Protein AF-A0A1I7U4F6-F1 (afdb_monomer_lite)

Radius of gyration: 18.86 Å; chains: 1; bounding box: 54×35×48 Å

Structure (mmCIF, N/CA/C/O backbone):
data_AF-A0A1I7U4F6-F1
#
_entry.id   AF-A0A1I7U4F6-F1
#
loop_
_atom_site.group_PDB
_atom_site.id
_atom_site.type_symbol
_atom_site.label_atom_id
_atom_site.label_alt_id
_atom_site.label_comp_id
_atom_site.label_asym_id
_atom_site.label_entity_id
_atom_site.label_seq_id
_atom_site.pdbx_PDB_ins_code
_atom_site.Cartn_x
_atom_site.Cartn_y
_atom_site.Cartn_z
_atom_site.occupancy
_atom_site.B_iso_or_equiv
_atom_site.auth_seq_id
_atom_site.auth_comp_id
_atom_site.auth_asym_id
_atom_site.auth_atom_id
_atom_site.pdbx_PDB_model_num
ATOM 1 N N . MET A 1 1 ? -26.311 6.980 14.089 1.00 24.03 1 MET A N 1
ATOM 2 C CA . MET A 1 1 ? -25.829 7.986 13.118 1.00 24.03 1 MET A CA 1
ATOM 3 C C . MET A 1 1 ? -24.550 7.386 12.605 1.00 24.03 1 MET A C 1
ATOM 5 O O . MET A 1 1 ? -23.534 7.563 13.244 1.00 24.03 1 MET A O 1
ATOM 9 N N . ASN A 1 2 ? -24.634 6.536 11.591 1.00 23.03 2 ASN A N 1
ATOM 10 C CA . ASN A 1 2 ? -23.544 5.634 11.239 1.00 23.03 2 ASN A CA 1
ATOM 11 C C . ASN A 1 2 ? -23.100 6.082 9.855 1.00 23.03 2 ASN A C 1
ATOM 13 O O . ASN A 1 2 ? -23.901 6.110 8.933 1.00 23.03 2 ASN A O 1
ATOM 17 N N . ILE A 1 3 ? -21.886 6.611 9.768 1.00 30.59 3 ILE A N 1
ATOM 18 C CA . ILE A 1 3 ? -21.400 7.314 8.587 1.00 30.59 3 ILE A CA 1
ATOM 19 C C . ILE A 1 3 ? -20.364 6.417 7.924 1.00 30.59 3 ILE A C 1
ATOM 21 O O . ILE A 1 3 ? -19.195 6.469 8.276 1.00 30.59 3 ILE A O 1
ATOM 25 N N . PHE A 1 4 ? -20.802 5.600 6.971 1.00 29.66 4 PHE A N 1
ATOM 26 C CA . PHE A 1 4 ? -19.906 5.020 5.962 1.00 29.66 4 PHE A CA 1
ATOM 27 C C . PHE A 1 4 ? -20.110 5.713 4.611 1.00 29.66 4 PHE A C 1
ATOM 29 O O . PHE A 1 4 ? -19.158 5.965 3.888 1.00 29.66 4 PHE A O 1
ATOM 36 N N . ALA A 1 5 ? -21.344 6.139 4.311 1.00 26.56 5 ALA A N 1
ATOM 37 C CA . ALA A 1 5 ? -21.677 6.780 3.037 1.00 26.56 5 ALA A CA 1
ATOM 38 C C . ALA A 1 5 ? -21.445 8.297 2.980 1.00 26.56 5 ALA A C 1
ATOM 40 O O . ALA A 1 5 ? -21.413 8.873 1.894 1.00 26.56 5 ALA A O 1
ATOM 41 N N . ARG A 1 6 ? -21.307 8.971 4.132 1.00 26.62 6 ARG A N 1
ATOM 42 C CA . ARG A 1 6 ? -21.134 10.437 4.185 1.00 26.62 6 ARG A CA 1
ATOM 43 C C . ARG A 1 6 ? -19.680 10.889 4.323 1.00 26.62 6 ARG A C 1
ATOM 45 O O . ARG A 1 6 ? -19.412 12.065 4.079 1.00 26.62 6 ARG A O 1
ATOM 52 N N . HIS A 1 7 ? -18.756 10.005 4.705 1.00 33.81 7 HIS A N 1
ATOM 53 C CA . HIS A 1 7 ? -17.350 10.367 4.878 1.00 33.81 7 HIS A CA 1
ATOM 54 C C . HIS A 1 7 ? -16.544 10.015 3.627 1.00 33.81 7 HIS A C 1
ATOM 56 O O . HIS A 1 7 ? -16.187 8.875 3.373 1.00 33.81 7 HIS A O 1
ATOM 62 N N . ARG A 1 8 ? -16.404 11.071 2.820 1.00 36.59 8 ARG A N 1
ATOM 63 C CA . ARG A 1 8 ? -15.590 11.278 1.620 1.00 36.59 8 ARG A CA 1
ATOM 64 C C . ARG A 1 8 ? -14.414 10.318 1.432 1.00 36.59 8 ARG A C 1
ATOM 66 O O . ARG A 1 8 ? -13.375 10.483 2.042 1.00 36.59 8 ARG A O 1
ATOM 73 N N . PHE A 1 9 ? -14.521 9.523 0.382 1.00 34.03 9 PHE A N 1
ATOM 74 C CA . PHE A 1 9 ? -13.379 9.160 -0.441 1.00 34.03 9 PHE A CA 1
ATOM 75 C C . PHE A 1 9 ? -13.044 10.373 -1.322 1.00 34.03 9 PHE A C 1
ATOM 77 O O . PHE A 1 9 ? -13.759 10.628 -2.289 1.00 34.03 9 PHE A O 1
ATOM 84 N N . ASP A 1 10 ? -12.028 11.168 -0.979 1.00 36.47 10 ASP A N 1
ATOM 85 C CA . ASP A 1 10 ? -11.587 12.255 -1.864 1.00 36.47 10 ASP A CA 1
ATOM 86 C C . ASP A 1 10 ? -10.975 11.668 -3.144 1.00 36.47 10 ASP A C 1
ATOM 88 O O . ASP A 1 10 ? -10.221 10.690 -3.105 1.00 36.47 10 ASP A O 1
ATOM 92 N N . ALA A 1 11 ? -11.377 12.223 -4.280 1.00 36.28 11 ALA A N 1
ATOM 93 C CA . ALA A 1 11 ? -11.079 11.741 -5.621 1.00 36.28 11 ALA A CA 1
ATOM 94 C C . ALA A 1 11 ? -9.823 12.369 -6.224 1.00 36.28 11 ALA A C 1
ATOM 96 O O . ALA A 1 11 ? -9.394 11.946 -7.291 1.00 36.28 11 ALA A O 1
ATOM 97 N N . SER A 1 12 ? -9.243 13.370 -5.559 1.00 32.50 12 SER A N 1
ATOM 98 C CA . SER A 1 12 ? -8.039 14.059 -6.027 1.00 32.50 12 SER A CA 1
ATOM 99 C C . SER A 1 12 ? -6.741 13.569 -5.383 1.00 32.50 12 SER A C 1
ATOM 101 O O . SER A 1 12 ? -5.713 14.203 -5.586 1.00 32.50 12 SER A O 1
ATOM 103 N N . ASP A 1 13 ? -6.773 12.502 -4.577 1.00 35.62 13 ASP A N 1
ATOM 104 C CA . ASP A 1 13 ? -5.593 12.016 -3.853 1.00 35.62 13 ASP A CA 1
ATOM 105 C C . ASP A 1 13 ? -4.970 10.789 -4.534 1.00 35.62 13 ASP A C 1
ATOM 107 O O . ASP A 1 13 ? -5.618 9.756 -4.743 1.00 35.62 13 ASP A O 1
ATOM 111 N N . VAL A 1 14 ? -3.706 10.934 -4.915 1.00 35.09 14 VAL A N 1
ATOM 112 C CA . VAL A 1 14 ? -3.013 10.109 -5.913 1.00 35.09 14 VAL A CA 1
ATOM 113 C C . VAL A 1 14 ? -2.132 9.027 -5.262 1.00 35.09 14 VAL A C 1
ATOM 115 O O . VAL A 1 14 ? -1.572 8.164 -5.932 1.00 35.09 14 VAL A O 1
ATOM 118 N N . THR A 1 15 ? -2.119 8.960 -3.927 1.00 35.09 15 THR A N 1
ATOM 119 C CA . THR A 1 15 ? -1.380 7.980 -3.103 1.00 35.09 15 THR A CA 1
ATOM 120 C C . THR A 1 15 ? -2.102 6.630 -2.890 1.00 35.09 15 THR A C 1
ATOM 122 O O . THR A 1 15 ? -1.695 5.804 -2.070 1.00 35.09 15 THR A O 1
ATOM 125 N N . ARG A 1 16 ? -3.182 6.342 -3.634 1.00 42.03 16 ARG A N 1
ATOM 126 C CA . ARG A 1 16 ? -4.079 5.177 -3.434 1.00 42.03 16 ARG A CA 1
ATOM 127 C C . ARG A 1 16 ? -3.556 3.820 -3.945 1.00 42.03 16 ARG A C 1
ATOM 129 O O . ARG A 1 16 ? -4.206 3.206 -4.790 1.00 42.03 16 ARG A O 1
ATOM 136 N N . GLU A 1 17 ? -2.466 3.283 -3.402 1.00 38.00 17 GLU A N 1
ATOM 137 C CA . GLU A 1 17 ? -1.911 2.023 -3.952 1.00 38.00 17 GLU A CA 1
ATOM 138 C C . GLU A 1 17 ? -1.966 0.773 -3.063 1.00 38.00 17 GLU A C 1
ATOM 140 O O . GLU A 1 17 ? -1.623 -0.314 -3.521 1.00 38.00 17 GLU A O 1
ATOM 145 N N . SER A 1 18 ? -2.462 0.865 -1.827 1.00 30.80 18 SER A N 1
ATOM 146 C CA . SER A 1 18 ? -2.896 -0.303 -1.042 1.00 30.80 18 SER A CA 1
ATOM 147 C C . SER A 1 18 ? -3.624 0.165 0.211 1.00 30.80 18 SER A C 1
ATOM 149 O O . SER A 1 18 ? -3.115 1.033 0.921 1.00 30.80 18 SER A O 1
ATOM 151 N N . ASP A 1 19 ? -4.782 -0.410 0.521 1.00 36.84 19 ASP A N 1
ATOM 152 C CA . ASP A 1 19 ? -5.490 -0.056 1.749 1.00 36.84 19 ASP A CA 1
ATOM 153 C C . ASP A 1 19 ? -4.877 -0.812 2.932 1.00 36.84 19 ASP A C 1
ATOM 155 O O . ASP A 1 19 ? -5.085 -2.016 3.104 1.00 36.84 19 ASP A O 1
ATOM 159 N N . PHE A 1 20 ? -4.111 -0.087 3.748 1.00 31.41 20 PHE A N 1
ATOM 160 C CA . PHE A 1 20 ? -3.891 -0.447 5.141 1.00 31.41 20 PHE A CA 1
ATOM 161 C C . PHE A 1 20 ? -5.085 0.057 5.942 1.00 31.41 20 PHE A C 1
ATOM 163 O O . PHE A 1 20 ? -5.361 1.249 5.932 1.00 31.41 20 PHE A O 1
ATOM 170 N N . LEU A 1 21 ? -5.811 -0.831 6.611 1.00 38.34 21 LEU A N 1
ATOM 171 C CA . LEU A 1 21 ? -6.832 -0.442 7.582 1.00 38.34 21 LEU A CA 1
ATOM 172 C C . LEU A 1 21 ? -6.331 -0.897 8.949 1.00 38.34 21 LEU A C 1
ATOM 174 O O . LEU A 1 21 ? -5.797 -1.997 9.077 1.00 38.34 21 LEU A O 1
ATOM 178 N N . SER A 1 22 ? -6.439 -0.024 9.943 1.00 28.58 22 SER A N 1
ATOM 179 C CA . SER A 1 22 ? -6.077 -0.299 11.332 1.00 28.58 22 SER A CA 1
ATOM 180 C C . SER A 1 22 ? -7.294 -0.081 12.199 1.00 28.58 22 SER A C 1
ATOM 182 O O . SER A 1 22 ? -7.715 1.061 12.303 1.00 28.58 22 SER A O 1
ATOM 184 N N . PHE A 1 23 ? -7.857 -1.138 12.784 1.00 38.97 23 PHE A N 1
ATOM 185 C CA . PHE A 1 23 ? -9.088 -1.047 13.577 1.00 38.97 23 PHE A CA 1
ATOM 186 C C . PHE A 1 23 ? -8.790 -1.080 15.072 1.00 38.97 23 PHE A C 1
ATOM 188 O O . PHE A 1 23 ? -7.949 -1.854 15.526 1.00 38.97 23 PHE A O 1
ATOM 195 N N . HIS A 1 24 ? -9.503 -0.248 15.830 1.00 32.28 24 HIS A N 1
ATOM 196 C CA . HIS A 1 24 ? -9.531 -0.272 17.290 1.00 32.28 24 HIS A CA 1
ATOM 197 C C . HIS A 1 24 ? -10.990 -0.401 17.761 1.00 32.28 24 HIS A C 1
ATOM 199 O O . HIS A 1 24 ? -11.850 0.375 17.340 1.00 32.28 24 HIS A O 1
ATOM 205 N N . GLU A 1 25 ? -11.244 -1.407 18.600 1.00 31.42 25 GLU A N 1
ATOM 206 C CA . GLU A 1 25 ? -12.561 -1.917 19.019 1.00 31.42 25 GLU A CA 1
ATOM 207 C C . GLU A 1 25 ? -13.548 -0.890 19.614 1.00 31.42 25 GLU A C 1
ATOM 209 O O . GLU A 1 25 ? -13.151 0.062 20.292 1.00 31.42 25 GLU A O 1
ATOM 214 N N . LYS A 1 26 ? -14.840 -1.248 19.439 1.00 32.91 26 LYS A N 1
ATOM 215 C CA . LYS A 1 26 ? -16.116 -0.706 19.963 1.00 32.91 26 LYS A CA 1
ATOM 216 C C . LYS A 1 26 ? -16.452 0.728 19.521 1.00 32.91 26 LYS A C 1
ATOM 218 O O . LYS A 1 26 ? -15.811 1.669 19.965 1.00 32.91 26 LYS A O 1
ATOM 223 N N . THR A 1 27 ? -17.494 1.082 18.759 1.00 33.75 27 THR A N 1
ATOM 224 C CA . THR A 1 27 ? -18.672 0.453 18.117 1.00 33.75 27 THR A CA 1
ATOM 225 C C . THR A 1 27 ? -19.520 1.645 17.570 1.00 33.75 27 THR A C 1
ATOM 227 O O . THR A 1 27 ? -19.499 2.701 18.173 1.00 33.75 27 THR A O 1
ATOM 230 N N . THR A 1 28 ? -20.271 1.552 16.460 1.00 36.69 28 THR A N 1
ATOM 231 C CA . THR A 1 28 ? -21.243 2.537 15.857 1.00 36.69 28 THR A CA 1
ATOM 232 C C . THR A 1 28 ? -20.809 3.798 15.070 1.00 36.69 28 THR A C 1
ATOM 234 O O . THR A 1 28 ? -21.589 4.212 14.210 1.00 36.69 28 THR A O 1
ATOM 237 N N . LEU A 1 29 ? -19.640 4.422 15.270 1.00 38.03 29 LEU A N 1
ATOM 238 C CA . LEU A 1 29 ? -19.279 5.681 14.572 1.00 38.03 29 LEU A CA 1
ATOM 239 C C . LEU A 1 29 ? -17.848 5.676 13.999 1.00 38.03 29 LEU A C 1
ATOM 241 O O . LEU A 1 29 ? -16.910 5.244 14.667 1.00 38.03 29 LEU A O 1
ATOM 245 N N . PHE A 1 30 ? -17.704 6.183 12.769 1.00 40.84 30 PHE A N 1
ATOM 246 C CA . PHE A 1 30 ? -16.482 6.177 11.951 1.00 40.84 30 PHE A CA 1
ATOM 247 C C . PHE A 1 30 ? -15.994 7.610 11.693 1.00 40.84 30 PHE A C 1
ATOM 249 O O . PHE A 1 30 ? -16.799 8.482 11.364 1.00 40.84 30 PHE A O 1
ATOM 256 N N . GLU A 1 31 ? -14.690 7.846 11.827 1.00 39.25 31 GLU A N 1
ATOM 257 C CA . GLU A 1 31 ? -14.028 9.102 11.450 1.00 39.25 31 GLU A CA 1
ATOM 258 C C . GLU A 1 31 ? -12.710 8.739 10.751 1.00 39.25 31 GLU A C 1
ATOM 260 O O . GLU A 1 31 ? -11.835 8.114 11.355 1.00 39.25 31 GLU A O 1
ATOM 265 N N . GLU A 1 32 ? -12.611 9.048 9.455 1.00 41.19 32 GLU A N 1
ATOM 266 C CA . GLU A 1 32 ? -11.394 8.835 8.671 1.00 41.19 32 GLU A CA 1
ATOM 267 C C . GLU A 1 32 ? -10.341 9.858 9.079 1.00 41.19 32 GLU A C 1
ATOM 269 O O . GLU A 1 32 ? -10.600 11.064 9.125 1.00 41.19 32 GLU A O 1
ATOM 274 N N . ILE A 1 33 ? -9.130 9.371 9.320 1.00 46.28 33 ILE A N 1
ATOM 275 C CA . ILE A 1 33 ? -7.953 10.220 9.378 1.00 46.28 33 ILE A CA 1
ATOM 276 C C . ILE A 1 33 ? -7.182 9.914 8.104 1.00 46.28 33 ILE A C 1
ATOM 278 O O . ILE A 1 33 ? -6.681 8.798 7.948 1.00 46.28 33 ILE A O 1
ATOM 282 N N . TRP A 1 34 ? -7.149 10.910 7.208 1.00 53.81 34 TRP A N 1
ATOM 283 C CA . TRP A 1 34 ? -6.251 11.031 6.050 1.00 53.81 34 TRP A CA 1
ATOM 284 C C . TRP A 1 34 ? -4.897 10.395 6.307 1.00 53.81 34 TRP A C 1
ATOM 286 O O . TRP A 1 34 ? -4.492 10.419 7.466 1.00 53.81 34 TRP A O 1
ATOM 296 N N . GLU A 1 35 ? -4.189 9.944 5.256 1.00 59.44 35 GLU A N 1
ATOM 297 C CA . GLU A 1 35 ? -2.837 9.367 5.347 1.00 59.44 35 GLU A CA 1
ATOM 298 C C . GLU A 1 35 ? -2.018 10.071 6.421 1.00 59.44 35 GLU A C 1
ATOM 300 O O . GLU A 1 35 ? -1.479 11.162 6.192 1.00 59.44 35 GLU A O 1
ATOM 305 N N . PRO A 1 36 ? -1.990 9.525 7.646 1.00 69.88 36 PRO A N 1
ATOM 306 C CA . PRO A 1 36 ? -1.596 10.356 8.742 1.00 69.88 36 PRO A CA 1
ATOM 307 C C . PRO A 1 36 ? -0.089 10.456 8.585 1.00 69.88 36 PRO A C 1
ATOM 309 O O . PRO A 1 36 ? 0.572 9.411 8.522 1.00 69.88 36 PRO A O 1
ATOM 312 N N . PRO A 1 37 ? 0.482 11.673 8.496 1.00 75.25 37 PRO A N 1
ATOM 313 C CA . PRO A 1 37 ? 1.870 11.825 8.080 1.00 75.25 37 PRO A CA 1
ATOM 314 C C . PRO A 1 37 ? 2.813 10.948 8.902 1.00 75.25 37 PRO A C 1
ATOM 316 O O . PRO A 1 37 ? 3.823 10.472 8.392 1.00 75.25 37 PRO A O 1
ATOM 319 N N . PHE A 1 38 ? 2.457 10.656 10.156 1.00 81.62 38 PHE A N 1
ATOM 320 C CA . PHE A 1 38 ? 3.223 9.762 11.006 1.00 81.62 38 PHE A CA 1
ATOM 321 C C . PHE A 1 38 ? 3.464 8.358 10.440 1.00 81.62 38 PHE A C 1
ATOM 323 O O . PHE A 1 38 ? 4.546 7.838 10.687 1.00 81.62 38 PHE A O 1
ATOM 330 N N . LEU A 1 39 ? 2.533 7.731 9.710 1.00 82.31 39 LEU A N 1
ATOM 331 C CA . LEU A 1 39 ? 2.756 6.383 9.166 1.00 82.31 39 LEU A CA 1
ATOM 332 C C . LEU A 1 39 ? 3.884 6.410 8.135 1.00 82.31 39 LEU A C 1
ATOM 334 O O . LEU A 1 39 ? 4.835 5.637 8.240 1.00 82.31 39 LEU A O 1
ATOM 338 N N . THR A 1 40 ? 3.839 7.375 7.218 1.00 81.19 40 THR A N 1
ATOM 339 C CA . THR A 1 40 ? 4.898 7.595 6.229 1.00 81.19 40 THR A CA 1
ATOM 340 C C . THR A 1 40 ? 6.220 7.950 6.907 1.00 81.19 40 THR A C 1
ATOM 342 O O . THR A 1 40 ? 7.250 7.367 6.586 1.00 81.19 40 THR A O 1
ATOM 345 N N . HIS A 1 41 ? 6.221 8.834 7.910 1.00 84.44 41 HIS A N 1
ATOM 346 C CA . HIS A 1 41 ? 7.451 9.189 8.629 1.00 84.44 41 HIS A CA 1
ATOM 347 C C . HIS A 1 41 ? 8.045 7.999 9.400 1.00 84.44 41 HIS A C 1
ATOM 349 O O . HIS A 1 41 ? 9.256 7.795 9.360 1.00 84.44 41 HIS A O 1
ATOM 355 N N . LEU A 1 42 ? 7.221 7.178 10.057 1.00 86.19 42 LEU A N 1
ATOM 356 C CA . LEU A 1 42 ? 7.674 5.940 10.701 1.00 86.19 42 LEU A CA 1
ATOM 357 C C . LEU A 1 42 ? 8.265 4.969 9.673 1.00 86.19 42 LEU A C 1
ATOM 359 O O . LEU A 1 42 ? 9.300 4.356 9.926 1.00 86.19 42 LEU A O 1
ATOM 363 N N . ALA A 1 43 ? 7.645 4.858 8.498 1.00 86.25 43 ALA A N 1
ATOM 364 C CA . ALA A 1 43 ? 8.148 4.036 7.407 1.00 86.25 43 ALA A CA 1
ATOM 365 C C . ALA A 1 43 ? 9.486 4.556 6.850 1.00 86.25 43 ALA A C 1
ATOM 367 O O . ALA A 1 43 ? 10.365 3.756 6.534 1.00 86.25 43 ALA A O 1
ATOM 368 N N . LEU A 1 44 ? 9.708 5.867 6.793 1.00 84.06 44 LEU A N 1
ATOM 369 C CA . LEU A 1 44 ? 11.009 6.438 6.425 1.00 84.06 44 LEU A CA 1
ATOM 370 C C . LEU A 1 44 ? 12.081 6.179 7.497 1.00 84.06 44 LEU A C 1
ATOM 372 O O . LEU A 1 44 ? 13.228 5.863 7.176 1.00 84.06 44 LEU A O 1
ATOM 376 N N . LEU A 1 45 ? 11.702 6.238 8.776 1.00 86.38 45 LEU A N 1
ATOM 377 C CA . LEU A 1 45 ? 12.593 5.937 9.900 1.00 86.38 45 LEU A CA 1
ATOM 378 C C . LEU A 1 45 ? 12.949 4.451 10.020 1.00 86.38 45 LEU A C 1
ATOM 380 O O . LEU A 1 45 ? 13.948 4.131 10.660 1.00 86.38 45 LEU A O 1
ATOM 384 N N . TYR A 1 46 ? 12.199 3.550 9.378 1.00 86.69 46 TYR A N 1
ATOM 385 C CA . TYR A 1 46 ? 12.421 2.099 9.431 1.00 86.69 46 TYR A CA 1
ATOM 386 C C . TYR A 1 46 ? 13.886 1.701 9.184 1.00 86.69 46 TYR A C 1
ATOM 388 O O . TYR A 1 46 ? 14.433 0.872 9.903 1.00 86.69 46 TYR A O 1
ATOM 396 N N . ASN A 1 47 ? 14.548 2.334 8.209 1.00 81.50 47 ASN A N 1
ATOM 397 C CA . ASN A 1 47 ? 15.938 2.027 7.851 1.00 81.50 47 ASN A CA 1
ATOM 398 C C . ASN A 1 47 ? 16.985 2.769 8.710 1.00 81.50 47 ASN A C 1
ATOM 400 O O . ASN A 1 47 ? 18.183 2.600 8.490 1.00 81.50 47 ASN A O 1
ATOM 404 N N . ARG A 1 48 ? 16.560 3.642 9.633 1.00 84.56 48 ARG A N 1
ATOM 405 C CA . ARG A 1 48 ? 17.428 4.583 10.368 1.00 84.56 48 ARG A CA 1
ATOM 406 C C . ARG A 1 48 ? 17.309 4.482 11.892 1.00 84.56 48 ARG A C 1
ATOM 408 O O . ARG A 1 48 ? 18.109 5.093 12.596 1.00 84.56 48 ARG A O 1
ATOM 415 N N . SER A 1 49 ? 16.326 3.747 12.403 1.00 87.31 49 SER A N 1
ATOM 416 C CA . SER A 1 49 ? 16.018 3.655 13.832 1.00 87.31 49 SER A CA 1
ATOM 417 C C . SER A 1 49 ? 16.144 2.224 14.350 1.00 87.31 49 SER A C 1
ATOM 419 O O . SER A 1 49 ? 16.008 1.263 13.595 1.00 87.31 49 SER A O 1
ATOM 421 N N . SER A 1 50 ? 16.401 2.080 15.653 1.00 92.19 50 SER A N 1
ATOM 422 C CA . SER A 1 50 ? 16.387 0.767 16.301 1.00 92.19 50 SER A CA 1
ATOM 423 C C . SER A 1 50 ? 14.964 0.201 16.381 1.00 92.19 50 SER A C 1
ATOM 425 O O . SER A 1 50 ? 13.973 0.932 16.293 1.00 92.19 50 SER A O 1
ATOM 427 N N . ILE A 1 51 ? 14.850 -1.113 16.584 1.00 90.88 51 ILE A N 1
ATOM 428 C CA . ILE A 1 51 ? 13.558 -1.794 16.748 1.00 90.88 51 ILE A CA 1
ATOM 429 C C . ILE A 1 51 ? 12.796 -1.219 17.952 1.00 90.88 51 ILE A C 1
ATOM 431 O O . ILE A 1 51 ? 11.585 -0.997 17.885 1.00 90.88 51 ILE A O 1
ATOM 435 N N . GLU A 1 52 ? 13.500 -0.974 19.056 1.00 92.75 52 GLU A N 1
ATOM 436 C CA . GLU A 1 52 ? 12.956 -0.406 20.288 1.00 92.75 52 GLU A CA 1
ATOM 437 C C . GLU A 1 52 ? 12.424 1.013 20.062 1.00 92.75 52 GLU A C 1
ATOM 439 O O . GLU A 1 52 ? 11.308 1.320 20.496 1.00 92.75 52 GLU A O 1
ATOM 444 N N . ASP A 1 53 ? 13.169 1.845 19.329 1.00 93.38 53 ASP A N 1
ATOM 445 C CA . ASP A 1 53 ? 12.741 3.203 18.986 1.00 93.38 53 ASP A CA 1
ATOM 446 C C . ASP A 1 53 ? 11.495 3.178 18.101 1.00 93.38 53 ASP A C 1
ATOM 448 O O . ASP A 1 53 ? 10.523 3.871 18.399 1.00 93.38 53 ASP A O 1
ATOM 452 N N . LEU A 1 54 ? 11.469 2.335 17.061 1.00 91.50 54 LEU A N 1
ATOM 453 C CA . LEU A 1 54 ? 10.317 2.211 16.162 1.00 91.50 54 LEU A CA 1
ATOM 454 C C . LEU A 1 54 ? 9.054 1.770 16.909 1.00 91.50 54 LEU A C 1
ATOM 456 O O . LEU A 1 54 ? 7.987 2.347 16.701 1.00 91.50 54 LEU A O 1
ATOM 460 N N . ARG A 1 55 ? 9.162 0.799 17.825 1.00 91.44 55 ARG A N 1
ATOM 461 C CA . ARG A 1 55 ? 8.038 0.369 18.678 1.00 91.44 55 ARG A CA 1
ATOM 462 C C . ARG A 1 55 ? 7.561 1.489 19.598 1.00 91.44 55 ARG A C 1
ATOM 464 O O . ARG A 1 55 ? 6.355 1.701 19.741 1.00 91.44 55 ARG A O 1
ATOM 471 N N . SER A 1 56 ? 8.494 2.196 20.235 1.00 92.38 56 SER A N 1
ATOM 472 C CA . SER A 1 56 ? 8.189 3.295 21.155 1.00 92.38 56 SER A CA 1
ATOM 473 C C . SER A 1 56 ? 7.505 4.462 20.437 1.00 92.38 56 SER A C 1
ATOM 475 O O . SER A 1 56 ? 6.476 4.965 20.902 1.00 92.38 56 SER A O 1
ATOM 477 N N . LEU A 1 57 ? 8.030 4.844 19.269 1.00 91.94 57 LEU A N 1
ATOM 478 C CA . LEU A 1 57 ? 7.471 5.885 18.414 1.00 91.94 57 LEU A CA 1
ATOM 479 C C . LEU A 1 57 ? 6.090 5.481 17.896 1.00 91.94 57 LEU A C 1
ATOM 481 O O . LEU A 1 57 ? 5.138 6.216 18.132 1.00 91.94 57 LEU A O 1
ATOM 485 N N . ALA A 1 58 ? 5.940 4.292 17.303 1.00 87.88 58 ALA A N 1
ATOM 486 C CA . ALA A 1 58 ? 4.651 3.801 16.809 1.00 87.88 58 ALA A CA 1
ATOM 487 C C . ALA A 1 58 ? 3.568 3.840 17.897 1.00 87.88 58 ALA A C 1
ATOM 489 O O . ALA A 1 58 ? 2.484 4.387 17.689 1.00 87.88 58 ALA A O 1
ATOM 490 N N . LYS A 1 59 ? 3.886 3.340 19.098 1.00 85.81 59 LYS A N 1
ATOM 491 C CA . LYS A 1 59 ? 2.980 3.379 20.251 1.00 85.81 59 LYS A CA 1
ATOM 492 C C . LYS A 1 59 ? 2.583 4.797 20.633 1.00 85.81 59 LYS A C 1
ATOM 494 O O . LYS A 1 59 ? 1.408 5.061 20.876 1.00 85.81 59 LYS A O 1
ATOM 499 N N . SER A 1 60 ? 3.570 5.678 20.763 1.00 87.44 60 SER A N 1
ATOM 500 C CA . SER A 1 60 ? 3.364 7.044 21.242 1.00 87.44 60 SER A CA 1
ATOM 501 C C . SER A 1 60 ? 2.559 7.851 20.237 1.00 87.44 60 SER A C 1
ATOM 503 O O . SER A 1 60 ? 1.615 8.535 20.623 1.00 87.44 60 SER A O 1
ATOM 505 N N . THR A 1 61 ? 2.880 7.719 18.951 1.00 86.75 61 THR A N 1
ATOM 506 C CA . THR A 1 61 ? 2.197 8.460 17.902 1.00 86.75 61 THR A CA 1
ATOM 507 C C . THR A 1 61 ? 0.777 7.967 17.694 1.00 86.75 61 THR A C 1
ATOM 509 O O . THR A 1 61 ? -0.120 8.798 17.661 1.00 86.75 61 THR A O 1
ATOM 512 N N . ILE A 1 62 ? 0.533 6.652 17.670 1.00 81.25 62 ILE A N 1
ATOM 513 C CA . ILE A 1 62 ? -0.839 6.137 17.560 1.00 81.25 62 ILE A CA 1
ATOM 514 C C . ILE A 1 62 ? -1.666 6.556 18.779 1.00 81.25 62 ILE A C 1
ATOM 516 O O . ILE A 1 62 ? -2.763 7.065 18.600 1.00 81.25 62 ILE A O 1
ATOM 520 N N . ARG A 1 63 ? -1.132 6.447 20.006 1.00 81.56 63 ARG A N 1
ATOM 521 C CA . ARG A 1 63 ? -1.831 6.919 21.218 1.00 81.56 63 ARG A CA 1
ATOM 522 C C . ARG A 1 63 ? -2.151 8.407 21.183 1.00 81.56 63 ARG A C 1
ATOM 524 O O . ARG A 1 63 ? -3.201 8.811 21.670 1.00 81.56 63 ARG A O 1
ATOM 531 N N . PHE A 1 64 ? -1.224 9.217 20.678 1.00 84.12 64 PHE A N 1
ATOM 532 C CA . PHE A 1 64 ? -1.435 10.650 20.532 1.00 84.12 64 PHE A CA 1
ATOM 533 C C . PHE A 1 64 ? -2.503 10.938 19.479 1.00 84.12 64 PHE A C 1
ATOM 535 O O . PHE A 1 64 ? -3.408 11.725 19.738 1.00 84.12 64 PHE A O 1
ATOM 542 N N . SER A 1 65 ? -2.436 10.262 18.329 1.00 79.88 65 SER A N 1
ATOM 543 C CA . SER A 1 65 ? -3.451 10.362 17.289 1.00 79.88 65 SER A CA 1
ATOM 544 C C . SER A 1 65 ? -4.816 10.000 17.860 1.00 79.88 65 SER A C 1
ATOM 546 O O . SER A 1 65 ? -5.712 10.829 17.800 1.00 79.88 65 SER A O 1
ATOM 548 N N . THR A 1 66 ? -4.956 8.852 18.526 1.00 75.31 66 THR A N 1
ATOM 549 C CA . THR A 1 66 ? -6.222 8.361 19.095 1.00 75.31 66 THR A CA 1
ATOM 550 C C . THR A 1 66 ? -6.598 8.978 20.446 1.00 75.31 66 THR A C 1
ATOM 552 O O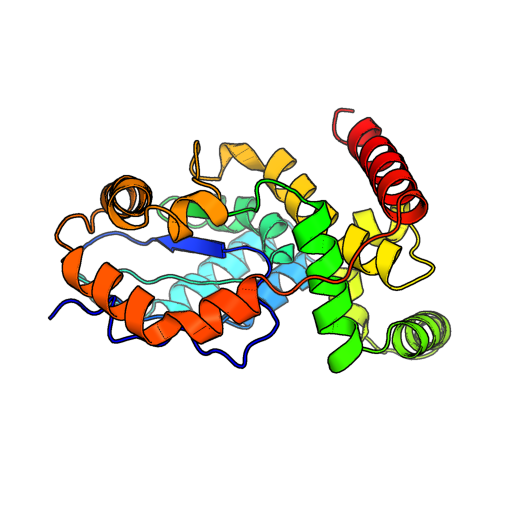 . THR A 1 66 ? -7.501 8.471 21.111 1.00 75.31 66 THR A O 1
ATOM 555 N N . LEU A 1 67 ? -5.945 10.058 20.898 1.00 79.12 67 LEU A N 1
ATOM 556 C CA . LEU A 1 67 ? -6.143 10.617 22.247 1.00 79.12 67 LEU A CA 1
ATOM 557 C C . LEU A 1 67 ? -7.602 11.012 22.528 1.00 79.12 67 LEU A C 1
ATOM 559 O O . LEU A 1 67 ? -8.059 10.961 23.670 1.00 79.12 67 LEU A O 1
ATOM 563 N N . HIS A 1 68 ? -8.331 11.410 21.486 1.00 78.88 68 HIS A N 1
ATOM 564 C CA . HIS A 1 68 ? -9.717 11.869 21.572 1.00 78.88 68 HIS A CA 1
ATOM 565 C C . HIS A 1 68 ? -10.737 10.836 21.076 1.00 78.88 68 HIS A C 1
ATOM 567 O O . HIS A 1 68 ? -11.914 11.167 20.926 1.00 78.88 68 HIS A O 1
ATOM 573 N N . GLN A 1 69 ? -10.305 9.592 20.844 1.00 71.62 69 GLN A N 1
ATOM 574 C CA . GLN A 1 69 ? -11.192 8.503 20.452 1.00 71.62 69 GLN A CA 1
ATOM 575 C C . GLN A 1 69 ? -12.241 8.256 21.545 1.00 71.62 69 GLN A C 1
ATOM 577 O O . GLN A 1 69 ? -11.920 8.051 22.719 1.00 71.62 69 GLN A O 1
ATOM 582 N N . LYS A 1 70 ? -13.520 8.275 21.161 1.00 75.88 70 LYS A N 1
ATOM 583 C CA . LYS A 1 70 ? -14.631 7.951 22.066 1.00 75.88 70 LYS A CA 1
ATOM 584 C C . LYS A 1 70 ? -14.763 6.434 22.230 1.00 75.88 70 LYS A C 1
ATOM 586 O O . LYS A 1 70 ? -14.370 5.673 21.359 1.00 75.88 70 LYS A O 1
ATOM 591 N N . SER A 1 71 ? -15.403 5.990 23.314 1.00 64.50 71 SER A N 1
ATOM 592 C CA . SER A 1 71 ? -15.601 4.563 23.649 1.00 64.50 71 SER A CA 1
ATOM 593 C C . SER A 1 71 ? -16.474 3.762 22.671 1.00 64.50 71 SER A C 1
ATOM 595 O O . SER A 1 71 ? -16.679 2.568 22.873 1.00 64.50 71 SER A O 1
ATOM 597 N N . GLN A 1 72 ? -17.068 4.441 21.693 1.00 67.19 72 GLN A N 1
ATOM 598 C CA . GLN A 1 72 ? -17.968 3.920 20.668 1.00 67.19 72 GLN A CA 1
ATOM 599 C C . GLN A 1 72 ? -17.505 4.463 19.308 1.00 67.19 72 GLN A C 1
ATOM 601 O O . GLN A 1 72 ? -18.282 5.020 18.537 1.00 67.19 72 GLN A O 1
ATOM 606 N N . GLN A 1 73 ? -16.203 4.446 19.057 1.00 68.31 73 GLN A N 1
ATOM 607 C CA . GLN A 1 73 ? -15.654 4.997 17.833 1.00 68.31 73 GLN A CA 1
ATOM 608 C C . GLN A 1 73 ? -14.513 4.124 17.364 1.00 68.31 73 GLN A C 1
ATOM 610 O O . GLN A 1 73 ? -13.571 3.878 18.110 1.00 68.31 73 GLN A O 1
ATOM 615 N N . THR A 1 74 ? -14.590 3.708 16.110 1.00 69.75 74 THR A N 1
ATOM 616 C CA . THR A 1 74 ? -13.518 2.967 15.461 1.00 69.75 74 THR A CA 1
ATOM 617 C C . THR A 1 74 ? -12.796 3.913 14.528 1.00 69.75 74 THR A C 1
ATOM 619 O O . THR A 1 74 ? -13.407 4.580 13.692 1.00 69.75 74 THR A O 1
ATOM 622 N N . TRP A 1 75 ? -11.492 4.023 14.732 1.00 73.38 75 TRP A N 1
ATOM 623 C CA . TRP A 1 75 ? -10.626 4.827 13.887 1.00 73.38 75 TRP A CA 1
ATOM 624 C C . TRP A 1 75 ? -10.005 3.925 12.847 1.00 73.38 75 TRP A C 1
ATOM 626 O O . TRP A 1 75 ? -9.678 2.783 13.157 1.00 73.38 75 TRP A O 1
ATOM 636 N N . VAL A 1 76 ? -9.854 4.452 11.640 1.00 74.19 76 VAL A N 1
ATOM 637 C CA . VAL A 1 76 ? -9.196 3.763 10.540 1.00 74.19 76 VAL A CA 1
ATOM 638 C C . VAL A 1 76 ? -8.122 4.683 9.995 1.00 74.19 76 VAL A C 1
ATOM 640 O O . VAL A 1 76 ? -8.400 5.801 9.564 1.00 74.19 76 VAL A O 1
ATOM 643 N N . PHE A 1 77 ? -6.886 4.198 10.045 1.00 77.94 77 PHE A N 1
ATOM 644 C CA . PHE A 1 77 ? -5.745 4.865 9.438 1.00 77.94 77 PHE A CA 1
ATOM 645 C C . PHE A 1 77 ? -5.444 4.205 8.105 1.00 77.94 77 PHE A C 1
ATOM 647 O O . PHE A 1 77 ? -4.990 3.061 8.090 1.00 77.94 77 PHE A O 1
ATOM 654 N N . LYS A 1 78 ? -5.667 4.941 7.018 1.00 77.81 78 LYS A N 1
ATOM 655 C CA . LYS A 1 78 ? -5.159 4.579 5.699 1.00 77.81 78 LYS A CA 1
ATOM 656 C C . LYS A 1 78 ? -3.708 5.026 5.582 1.00 77.81 78 LYS A C 1
ATOM 658 O O . LYS A 1 78 ? -3.365 6.099 6.061 1.00 77.81 78 LYS A O 1
ATOM 663 N N . GLY A 1 79 ? -2.846 4.220 4.977 1.00 74.25 79 GLY A N 1
ATOM 664 C CA . GLY A 1 79 ? -1.455 4.603 4.759 1.00 74.25 79 GLY A CA 1
ATOM 665 C C . GLY A 1 79 ? -0.902 4.055 3.457 1.00 74.25 79 GLY A C 1
ATOM 666 O O . GLY A 1 79 ? -1.372 3.033 2.960 1.00 74.25 79 GLY A O 1
ATOM 667 N N . HIS A 1 80 ? 0.132 4.727 2.961 1.00 76.06 80 HIS A N 1
ATOM 668 C CA . HIS A 1 80 ? 0.862 4.355 1.758 1.00 76.06 80 HIS A CA 1
ATOM 669 C C . HIS A 1 80 ? 1.346 2.888 1.807 1.00 76.06 80 HIS A C 1
ATOM 671 O O . HIS A 1 80 ? 1.787 2.445 2.874 1.00 76.06 80 HIS A O 1
ATOM 677 N N . PRO A 1 81 ? 1.382 2.145 0.681 1.00 75.00 81 PRO A N 1
ATOM 678 C CA . PRO A 1 81 ? 1.857 0.753 0.632 1.00 75.00 81 PRO A CA 1
ATOM 679 C C . PRO A 1 81 ? 3.205 0.484 1.286 1.00 75.00 81 PRO A C 1
ATOM 681 O O . PRO A 1 81 ? 3.399 -0.537 1.952 1.00 75.00 81 PRO A O 1
ATOM 684 N N . GLY A 1 82 ? 4.129 1.435 1.171 1.00 78.62 82 GLY A N 1
ATOM 685 C CA . GLY A 1 82 ? 5.428 1.353 1.840 1.00 78.62 82 GLY A CA 1
ATOM 686 C C . GLY A 1 82 ? 5.367 1.323 3.372 1.00 78.62 82 GLY A C 1
ATOM 687 O O . GLY A 1 82 ? 6.375 1.061 4.024 1.00 78.62 82 GLY A O 1
ATOM 688 N N . CYS A 1 83 ? 4.203 1.559 3.981 1.00 85.31 83 CYS A N 1
ATOM 689 C CA . CYS A 1 83 ? 3.983 1.411 5.418 1.00 85.31 83 CYS A CA 1
ATOM 690 C C . CYS A 1 83 ? 3.777 -0.054 5.842 1.00 85.31 83 CYS A C 1
ATOM 692 O O . CYS A 1 83 ? 3.820 -0.358 7.032 1.00 85.31 83 CYS A O 1
ATOM 694 N N . THR A 1 84 ? 3.618 -0.999 4.910 1.00 86.88 84 THR A N 1
ATOM 695 C CA . THR A 1 84 ? 3.501 -2.433 5.245 1.00 86.88 84 THR A CA 1
ATOM 696 C C . THR A 1 84 ? 4.683 -2.961 6.069 1.00 86.88 84 THR A C 1
ATOM 698 O O . THR A 1 84 ? 4.503 -3.828 6.924 1.00 86.88 84 THR A O 1
ATOM 701 N N . LYS A 1 85 ? 5.884 -2.396 5.897 1.00 88.44 85 LYS A N 1
ATOM 702 C CA . LYS A 1 85 ? 7.087 -2.769 6.663 1.00 88.44 85 LYS A CA 1
ATOM 703 C C . LYS A 1 85 ? 7.061 -2.365 8.140 1.00 88.44 85 LYS A C 1
ATOM 705 O O . LYS A 1 85 ? 7.773 -2.973 8.933 1.00 88.44 85 LYS A O 1
ATOM 710 N N . ILE A 1 86 ? 6.259 -1.367 8.534 1.00 90.94 86 ILE A N 1
ATOM 711 C CA . ILE A 1 86 ? 6.185 -0.924 9.941 1.00 90.94 86 ILE A CA 1
ATOM 712 C C . ILE A 1 86 ? 5.133 -1.677 10.767 1.00 90.94 86 ILE A C 1
ATOM 714 O O . ILE A 1 86 ? 5.087 -1.546 11.992 1.00 90.94 86 ILE A O 1
ATOM 718 N N . VAL A 1 87 ? 4.321 -2.510 10.116 1.00 91.31 87 VAL A N 1
ATOM 719 C CA . VAL A 1 87 ? 3.241 -3.283 10.743 1.00 91.31 87 VAL A CA 1
ATOM 720 C C . VAL A 1 87 ? 3.709 -4.157 11.911 1.00 91.31 87 VAL A C 1
ATOM 722 O O . VAL A 1 87 ? 3.079 -4.082 12.965 1.00 91.31 87 VAL A O 1
ATOM 725 N N . PRO A 1 88 ? 4.830 -4.902 11.832 1.00 92.12 88 PRO A N 1
ATOM 726 C CA . PRO A 1 88 ? 5.303 -5.703 12.964 1.00 92.12 88 PRO A CA 1
ATOM 727 C C . PRO A 1 88 ? 5.562 -4.883 14.235 1.00 92.12 88 PRO A C 1
ATOM 729 O O . PRO A 1 88 ? 5.329 -5.365 15.345 1.00 92.12 88 PRO A O 1
ATOM 732 N N . PHE A 1 89 ? 6.034 -3.638 14.101 1.00 91.88 89 PHE A N 1
ATOM 733 C CA . PHE A 1 89 ? 6.323 -2.772 15.251 1.00 91.88 89 PHE A CA 1
ATOM 734 C C . PHE A 1 89 ? 5.049 -2.176 15.835 1.00 91.88 89 PHE A C 1
ATOM 736 O O . PHE A 1 89 ? 4.929 -2.114 17.059 1.00 91.88 89 PHE A O 1
ATOM 743 N N . ILE A 1 90 ? 4.096 -1.788 14.979 1.00 88.94 90 ILE A N 1
ATOM 744 C CA . ILE A 1 90 ? 2.770 -1.344 15.419 1.00 88.94 90 ILE A CA 1
ATOM 745 C C . ILE A 1 90 ? 2.080 -2.485 16.164 1.00 88.94 90 ILE A C 1
ATOM 747 O O . ILE A 1 90 ? 1.716 -2.307 17.323 1.00 88.94 90 ILE A O 1
ATOM 751 N N . HIS A 1 91 ? 1.989 -3.667 15.551 1.00 87.38 91 HIS A N 1
ATOM 752 C CA . HIS A 1 91 ? 1.335 -4.833 16.137 1.00 87.38 91 HIS A CA 1
ATOM 753 C C . HIS A 1 91 ? 1.990 -5.253 17.458 1.00 87.38 91 HIS A C 1
ATOM 755 O O . HIS A 1 91 ? 1.315 -5.499 18.453 1.00 87.38 91 HIS A O 1
ATOM 761 N N . SER A 1 92 ? 3.325 -5.268 17.512 1.00 87.62 92 SER A N 1
ATOM 762 C CA . SER A 1 92 ? 4.061 -5.576 18.742 1.00 87.62 92 SER A CA 1
ATOM 763 C C . SER A 1 92 ? 3.791 -4.575 19.868 1.00 87.62 92 SER A C 1
ATOM 765 O O . SER A 1 92 ? 3.876 -4.950 21.037 1.00 87.62 92 SER A O 1
ATOM 767 N N . ALA A 1 93 ? 3.537 -3.307 19.547 1.00 83.12 93 ALA A N 1
ATOM 768 C CA . ALA A 1 93 ? 3.332 -2.262 20.541 1.00 83.12 93 ALA A CA 1
ATOM 769 C C . ALA A 1 93 ? 1.856 -2.072 20.928 1.00 83.12 93 ALA A C 1
ATOM 771 O O . ALA A 1 93 ? 1.566 -1.656 22.056 1.00 83.12 93 ALA A O 1
ATOM 772 N N . LEU A 1 94 ? 0.947 -2.366 19.998 1.00 81.50 94 LEU A N 1
ATOM 773 C CA . LEU A 1 94 ? -0.503 -2.235 20.101 1.00 81.50 94 LEU A CA 1
ATOM 774 C C . LEU A 1 94 ? -1.181 -3.448 19.421 1.00 81.50 94 LEU A C 1
ATOM 776 O O . LEU A 1 94 ? -1.693 -3.318 18.311 1.00 81.50 94 LEU A O 1
ATOM 780 N N . PRO A 1 95 ? -1.227 -4.623 20.082 1.00 79.88 95 PRO A N 1
ATOM 781 C CA . PRO A 1 95 ? -1.764 -5.853 19.483 1.00 79.88 95 PRO A CA 1
ATOM 782 C C . PRO A 1 95 ? -3.264 -5.811 19.173 1.00 79.88 95 PRO A C 1
ATOM 784 O O . PRO A 1 95 ? -3.760 -6.651 18.431 1.00 79.88 95 PRO A O 1
ATOM 787 N N . SER A 1 96 ? -3.992 -4.852 19.754 1.00 77.75 96 SER A N 1
ATOM 788 C CA . SER A 1 96 ? -5.410 -4.618 19.469 1.00 77.75 96 SER A CA 1
ATOM 789 C C . SER A 1 96 ? -5.652 -3.981 18.100 1.00 77.75 96 SER A C 1
ATOM 791 O O . SER A 1 96 ? -6.798 -3.914 17.670 1.00 77.75 96 SER A O 1
ATOM 793 N N . VAL A 1 97 ? -4.602 -3.503 17.425 1.00 82.44 97 VAL A N 1
ATOM 794 C CA . VAL A 1 97 ? -4.708 -2.964 16.072 1.00 82.44 97 VAL A CA 1
ATOM 795 C C . VAL A 1 97 ? -4.727 -4.117 15.076 1.00 82.44 97 VAL A C 1
ATOM 797 O O . VAL A 1 97 ? -3.761 -4.873 14.957 1.00 82.44 97 VAL A O 1
ATOM 800 N N . GLN A 1 98 ? -5.829 -4.242 14.347 1.00 83.12 98 GLN A N 1
ATOM 801 C CA . GLN A 1 98 ? -5.949 -5.206 13.254 1.00 83.12 98 GLN A CA 1
ATOM 802 C C . GLN A 1 98 ? -5.413 -4.610 11.957 1.00 83.12 98 GLN A C 1
ATOM 804 O O . GLN A 1 98 ? -5.734 -3.470 11.660 1.00 83.12 98 GLN A O 1
ATOM 809 N N . HIS A 1 99 ? -4.657 -5.365 11.163 1.00 87.31 99 HIS A N 1
ATOM 810 C CA . HIS A 1 99 ? -4.000 -4.851 9.961 1.00 87.31 99 HIS A CA 1
ATOM 811 C C . HIS A 1 99 ? -4.553 -5.494 8.697 1.00 87.31 99 HIS A C 1
ATOM 813 O O . HIS A 1 99 ? -4.503 -6.711 8.539 1.00 87.31 99 HIS A O 1
ATOM 819 N N . PHE A 1 100 ? -5.031 -4.679 7.769 1.00 86.75 100 PHE A N 1
ATOM 820 C CA . PHE A 1 100 ? -5.617 -5.144 6.515 1.00 86.75 100 PHE A CA 1
ATOM 821 C C . PHE A 1 100 ? -4.663 -4.811 5.371 1.00 86.75 100 PHE A C 1
ATOM 823 O O . PHE A 1 100 ? -3.977 -3.794 5.419 1.00 86.75 100 PHE A O 1
ATOM 830 N N . PHE A 1 101 ? -4.585 -5.681 4.368 1.00 86.81 101 PHE A N 1
ATOM 831 C CA . PHE A 1 101 ? -3.856 -5.414 3.131 1.00 86.81 101 PHE A CA 1
ATOM 832 C C . PHE A 1 101 ? -4.753 -5.803 1.963 1.00 86.81 101 PHE A C 1
ATOM 834 O O . PHE A 1 101 ? -4.954 -6.988 1.692 1.00 86.81 101 PHE A O 1
ATOM 841 N N . VAL A 1 102 ? -5.332 -4.797 1.313 1.00 83.94 102 VAL A N 1
ATOM 842 C CA . VAL A 1 102 ? -6.173 -4.982 0.127 1.00 83.94 102 VAL A CA 1
ATOM 843 C C . VAL A 1 102 ? -5.310 -4.755 -1.108 1.00 83.94 102 VAL A C 1
ATOM 845 O O . VAL A 1 102 ? -4.687 -3.705 -1.254 1.00 83.94 102 VAL A O 1
ATOM 848 N N . SER A 1 103 ? -5.269 -5.749 -1.993 1.00 83.94 103 SER A N 1
ATOM 849 C CA . SER A 1 103 ? -4.491 -5.709 -3.235 1.00 83.94 103 SER A CA 1
ATOM 850 C C . SER A 1 103 ? -5.382 -5.947 -4.452 1.00 83.94 103 SER A C 1
ATOM 852 O O . SER A 1 103 ? -6.570 -6.248 -4.315 1.00 83.94 103 SER A O 1
ATOM 854 N N . ARG A 1 104 ? -4.809 -5.808 -5.648 1.00 83.12 104 ARG A N 1
ATOM 855 C CA . ARG A 1 104 ? -5.451 -6.204 -6.904 1.00 83.12 104 ARG A CA 1
ATOM 856 C C . ARG A 1 104 ? -5.116 -7.637 -7.279 1.00 83.12 104 ARG A C 1
ATOM 858 O O . ARG A 1 104 ? -4.048 -8.137 -6.929 1.00 83.12 104 ARG A O 1
ATOM 865 N N . LYS A 1 105 ? -6.004 -8.270 -8.047 1.00 85.69 105 LYS A N 1
ATOM 866 C CA . LYS A 1 105 ? -5.772 -9.613 -8.610 1.00 85.69 105 LYS A CA 1
ATOM 867 C C . LYS A 1 105 ? -4.530 -9.668 -9.498 1.00 85.69 105 LYS A C 1
ATOM 869 O O . LYS A 1 105 ? -3.811 -10.663 -9.475 1.00 85.69 105 LYS A O 1
ATOM 874 N N . ASN A 1 106 ? -4.286 -8.607 -10.266 1.00 86.88 106 ASN A N 1
ATOM 875 C CA . ASN A 1 106 ? -3.145 -8.490 -11.163 1.00 86.88 106 ASN A CA 1
ATOM 876 C C . ASN A 1 106 ? -2.227 -7.343 -10.716 1.00 86.88 106 ASN A C 1
ATOM 878 O O . ASN A 1 106 ? -2.626 -6.179 -10.703 1.00 86.88 106 ASN A O 1
ATOM 882 N N . SER A 1 107 ? -0.977 -7.659 -10.369 1.00 86.06 107 SER A N 1
ATOM 883 C CA . SER A 1 107 ? 0.023 -6.656 -9.980 1.00 86.06 107 SER A CA 1
ATOM 884 C C . SER A 1 107 ? 0.446 -5.756 -11.140 1.00 86.06 107 SER A C 1
ATOM 886 O O . SER A 1 107 ? 0.861 -4.624 -10.900 1.00 86.06 107 SER A O 1
ATOM 888 N N . ASN A 1 108 ? 0.302 -6.214 -12.385 1.00 88.69 108 ASN A N 1
ATOM 889 C CA . ASN A 1 108 ? 0.603 -5.398 -13.560 1.00 88.69 108 ASN A CA 1
ATOM 890 C C . ASN A 1 108 ? -0.363 -4.215 -13.684 1.00 88.69 108 ASN A C 1
ATOM 892 O O . ASN A 1 108 ? 0.058 -3.138 -14.095 1.00 88.69 108 ASN A O 1
ATOM 896 N N . ASP A 1 109 ? -1.610 -4.370 -13.234 1.00 84.94 109 ASP A N 1
ATOM 897 C CA . ASP A 1 109 ? -2.590 -3.280 -13.223 1.00 84.94 109 ASP A CA 1
ATOM 898 C C . ASP A 1 109 ? -2.190 -2.193 -12.212 1.00 84.94 109 ASP A C 1
ATOM 900 O O . ASP A 1 109 ? -2.378 -1.007 -12.473 1.00 84.94 109 ASP A O 1
ATOM 904 N N . LEU A 1 110 ? -1.603 -2.581 -11.070 1.00 83.19 110 LEU A N 1
ATOM 905 C CA . LEU A 1 110 ? -1.059 -1.632 -10.088 1.00 83.19 110 LEU A CA 1
ATOM 906 C C . LEU A 1 110 ? 0.144 -0.878 -10.659 1.00 83.19 110 LEU A C 1
ATOM 908 O O . LEU A 1 110 ? 0.197 0.342 -10.575 1.00 83.19 110 LEU A O 1
ATOM 912 N N . ILE A 1 111 ? 1.079 -1.590 -11.290 1.00 87.19 111 ILE A N 1
ATOM 913 C CA . ILE A 1 111 ? 2.270 -0.983 -11.905 1.00 87.19 111 ILE A CA 1
ATOM 914 C C . ILE A 1 111 ? 1.868 -0.012 -13.011 1.00 87.19 111 ILE A C 1
ATOM 916 O O . ILE A 1 111 ? 2.341 1.119 -13.054 1.00 87.19 111 ILE A O 1
ATOM 920 N N . SER A 1 112 ? 0.981 -0.456 -13.894 1.00 85.69 112 SER A N 1
ATOM 921 C CA . SER A 1 112 ? 0.446 0.340 -14.989 1.00 85.69 112 SER A CA 1
ATOM 922 C C . SER A 1 112 ? -0.211 1.631 -14.495 1.00 85.69 112 SER A C 1
ATOM 924 O O . SER A 1 112 ? 0.018 2.713 -15.043 1.00 85.69 112 SER A O 1
ATOM 926 N N . ARG A 1 113 ? -0.996 1.536 -13.423 1.00 81.12 113 ARG A N 1
ATOM 927 C CA . ARG A 1 113 ? -1.631 2.699 -12.822 1.00 81.12 113 ARG A CA 1
ATOM 928 C C . ARG A 1 113 ? -0.625 3.644 -12.173 1.00 81.12 113 ARG A C 1
ATOM 930 O O . ARG A 1 113 ? -0.752 4.854 -12.349 1.00 81.12 113 ARG A O 1
ATOM 937 N N . LEU A 1 114 ? 0.374 3.118 -11.471 1.00 79.69 114 LEU A N 1
ATOM 938 C CA . LEU A 1 114 ? 1.422 3.944 -10.879 1.00 79.69 114 LEU A CA 1
ATOM 939 C C . LEU A 1 114 ? 2.193 4.710 -11.964 1.00 79.69 114 LEU A C 1
ATOM 941 O O . LEU A 1 114 ? 2.526 5.876 -11.776 1.00 79.69 114 LEU A O 1
ATOM 945 N N . ILE A 1 115 ? 2.413 4.103 -13.135 1.00 84.56 115 ILE A N 1
ATOM 946 C CA . ILE A 1 115 ? 2.987 4.796 -14.298 1.00 84.56 115 ILE A CA 1
ATOM 947 C C . ILE A 1 115 ? 2.070 5.930 -14.762 1.00 84.56 115 ILE A C 1
ATOM 949 O O . ILE A 1 115 ? 2.560 7.035 -14.990 1.00 84.56 115 ILE A O 1
ATOM 953 N N . LEU A 1 116 ? 0.758 5.685 -14.888 1.00 82.00 116 LEU A N 1
ATOM 954 C CA . LEU A 1 116 ? -0.211 6.717 -15.279 1.00 82.00 116 LEU A CA 1
ATOM 955 C C . LEU A 1 116 ? -0.161 7.912 -14.320 1.00 82.00 116 LEU A C 1
ATOM 957 O O . LEU A 1 116 ? 0.023 9.047 -14.750 1.00 82.00 116 LEU A O 1
ATOM 961 N N . SER A 1 117 ? -0.265 7.622 -13.026 1.00 72.62 117 SER A N 1
ATOM 962 C CA . SER A 1 117 ? -0.218 8.584 -11.925 1.00 72.62 117 SER A CA 1
ATOM 963 C C . SER A 1 117 ? 1.084 9.396 -11.925 1.00 72.62 117 SER A C 1
ATOM 965 O O . SER A 1 117 ? 1.076 10.632 -11.947 1.00 72.62 117 SER A O 1
ATOM 967 N N . ASN A 1 118 ? 2.223 8.707 -12.021 1.00 71.12 118 ASN A N 1
ATOM 968 C CA . ASN A 1 118 ? 3.522 9.358 -12.088 1.00 71.12 118 ASN A CA 1
ATOM 969 C C . ASN A 1 118 ? 3.649 10.218 -13.348 1.00 71.12 118 ASN A C 1
ATOM 971 O O . ASN A 1 118 ? 4.137 11.335 -13.274 1.00 71.12 118 ASN A O 1
ATOM 975 N N . SER A 1 119 ? 3.146 9.779 -14.501 1.00 69.62 119 SER A N 1
ATOM 976 C CA . SER A 1 119 ? 3.255 10.564 -15.738 1.00 69.62 119 SER A CA 1
ATOM 977 C C . SER A 1 119 ? 2.596 11.951 -15.646 1.00 69.62 119 SER A C 1
ATOM 979 O O . SER A 1 119 ? 3.039 12.886 -16.319 1.00 69.62 119 SER A O 1
ATOM 981 N N . THR A 1 120 ? 1.588 12.107 -14.782 1.00 65.88 120 THR A N 1
ATOM 982 C CA . THR A 1 120 ? 0.893 13.377 -14.544 1.00 65.88 120 THR A CA 1
ATOM 983 C C . THR A 1 120 ? 1.497 14.212 -13.414 1.00 65.88 120 THR A C 1
ATOM 985 O O . THR A 1 120 ? 1.441 15.439 -13.484 1.00 65.88 120 THR A O 1
ATOM 988 N N . GLU A 1 121 ? 2.103 13.584 -12.403 1.00 64.31 121 GLU A N 1
ATOM 989 C CA . GLU A 1 121 ? 2.502 14.262 -11.154 1.00 64.31 121 GLU A CA 1
ATOM 990 C C . GLU A 1 121 ? 4.001 14.193 -10.832 1.00 64.31 121 GLU A C 1
ATOM 992 O O . GLU A 1 121 ? 4.535 15.036 -10.109 1.00 64.31 121 GLU A O 1
ATOM 997 N N . PHE A 1 122 ? 4.706 13.212 -11.390 1.00 65.88 122 PHE A N 1
ATOM 998 C CA . PHE A 1 122 ? 6.065 12.841 -11.025 1.00 65.88 122 PHE A CA 1
ATOM 999 C C . PHE A 1 122 ? 6.926 12.473 -12.242 1.00 65.88 122 PHE A C 1
ATOM 1001 O O . PHE A 1 122 ? 6.806 11.419 -12.860 1.00 65.88 122 PHE A O 1
ATOM 1008 N N . GLN A 1 123 ? 7.911 13.315 -12.551 1.00 70.75 123 GLN A N 1
ATOM 1009 C CA . GLN A 1 123 ? 8.838 13.041 -13.648 1.00 70.75 123 GLN A CA 1
ATOM 1010 C C . GLN A 1 123 ? 10.040 12.224 -13.163 1.00 70.75 123 GLN A C 1
ATOM 1012 O O . GLN A 1 123 ? 11.030 12.782 -12.673 1.00 70.75 123 GLN A O 1
ATOM 1017 N N . TYR A 1 124 ? 10.001 10.903 -13.363 1.00 73.88 124 TYR A N 1
ATOM 1018 C CA . TYR A 1 124 ? 11.111 10.013 -13.012 1.00 73.88 124 TYR A CA 1
ATOM 1019 C C . TYR A 1 124 ? 12.471 10.437 -13.592 1.00 73.88 124 TYR A C 1
ATOM 1021 O O . TYR A 1 124 ? 13.460 10.333 -12.866 1.00 73.88 124 TYR A O 1
ATOM 1029 N N . PRO A 1 125 ? 12.602 10.963 -14.831 1.00 77.31 125 PRO A N 1
ATOM 1030 C CA . PRO A 1 125 ? 13.900 11.428 -15.324 1.00 77.31 125 PRO A CA 1
ATOM 1031 C C . PRO A 1 125 ? 14.520 12.525 -14.446 1.00 77.31 125 PRO A C 1
ATOM 1033 O O . PRO A 1 125 ? 15.721 12.489 -14.167 1.00 77.31 125 PRO A O 1
ATOM 1036 N N . ILE A 1 126 ? 13.698 13.463 -13.960 1.00 76.44 126 ILE A N 1
ATOM 1037 C CA . ILE A 1 126 ? 14.122 14.525 -13.040 1.00 76.44 126 ILE A CA 1
ATOM 1038 C C . ILE A 1 126 ? 14.511 13.916 -11.694 1.00 76.44 126 ILE A C 1
ATOM 1040 O O . ILE A 1 126 ? 15.585 14.206 -11.171 1.00 76.44 126 ILE A O 1
ATOM 1044 N N . PHE A 1 127 ? 13.690 13.014 -11.160 1.00 76.44 127 PHE A N 1
ATOM 1045 C CA . PHE A 1 127 ? 13.990 12.301 -9.921 1.00 76.44 127 PHE A CA 1
ATOM 1046 C C . PHE A 1 127 ? 15.286 11.481 -9.997 1.00 76.44 127 PHE A C 1
ATOM 1048 O O . PHE A 1 127 ? 16.129 11.568 -9.109 1.00 76.44 127 PHE A O 1
ATOM 1055 N N . SER A 1 128 ? 15.493 10.724 -11.073 1.00 77.50 128 SER A N 1
ATOM 1056 C CA . SER A 1 128 ? 16.697 9.925 -11.317 1.00 77.50 128 SER A CA 1
ATOM 1057 C C . SER A 1 128 ? 17.940 10.809 -11.427 1.00 77.50 128 SER A C 1
ATOM 1059 O O . SER A 1 128 ? 18.990 10.489 -10.863 1.00 77.50 128 SER A O 1
ATOM 1061 N N . PHE A 1 129 ? 17.823 11.963 -12.094 1.00 78.69 129 PHE A N 1
ATOM 1062 C CA . PHE A 1 129 ? 18.875 12.976 -12.121 1.00 78.69 129 PHE A CA 1
ATOM 1063 C C . PHE A 1 129 ? 19.189 13.499 -10.713 1.00 78.69 129 PHE A C 1
ATOM 1065 O O . PHE A 1 129 ? 20.349 13.494 -10.299 1.00 78.69 129 PHE A O 1
ATOM 1072 N N . LEU A 1 130 ? 18.163 13.878 -9.951 1.00 74.31 130 LEU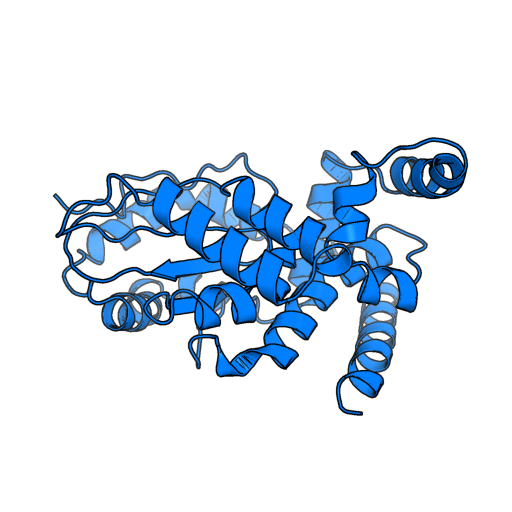 A N 1
ATOM 1073 C CA . LEU A 1 130 ? 18.298 14.389 -8.588 1.00 74.31 130 LEU A CA 1
ATOM 1074 C C . LEU A 1 130 ? 18.850 13.344 -7.619 1.00 74.31 130 LEU A C 1
ATOM 1076 O O . LEU A 1 130 ? 19.637 13.702 -6.757 1.00 74.31 130 LEU A O 1
ATOM 1080 N N . LEU A 1 131 ? 18.528 12.058 -7.770 1.00 73.12 131 LEU A N 1
ATOM 1081 C CA . LEU A 1 131 ? 19.124 10.983 -6.972 1.00 73.12 131 LEU A CA 1
ATOM 1082 C C . LEU A 1 131 ? 20.625 10.824 -7.233 1.00 73.12 131 LEU A C 1
ATOM 1084 O O . LEU A 1 131 ? 21.385 10.545 -6.306 1.00 73.12 131 LEU A O 1
ATOM 1088 N N . LYS A 1 132 ? 21.062 10.990 -8.487 1.00 74.69 132 LYS A N 1
ATOM 1089 C CA . LYS A 1 132 ? 22.490 10.969 -8.844 1.00 74.69 132 LYS A CA 1
ATOM 1090 C C . LYS A 1 132 ? 23.208 12.206 -8.303 1.00 74.69 132 LYS A C 1
ATOM 1092 O O . LYS A 1 132 ? 24.322 12.091 -7.805 1.00 74.69 132 LYS A O 1
ATOM 1097 N N . PHE A 1 133 ? 22.560 13.369 -8.360 1.00 71.00 133 PHE A N 1
ATOM 1098 C CA . PHE A 1 133 ? 23.109 14.638 -7.871 1.00 71.00 133 PHE A CA 1
ATOM 1099 C C . PHE A 1 133 ? 23.055 14.792 -6.345 1.00 71.00 133 PHE A C 1
ATOM 1101 O O . PHE A 1 133 ? 23.939 15.404 -5.754 1.00 71.00 133 PHE A O 1
ATOM 1108 N N . GLY A 1 134 ? 22.056 14.206 -5.693 1.00 63.47 134 GLY A N 1
ATOM 1109 C CA . GLY A 1 134 ? 21.840 14.226 -4.245 1.00 63.47 134 GLY A CA 1
ATOM 1110 C C . GLY A 1 134 ? 22.857 13.401 -3.459 1.00 63.47 134 GLY A C 1
ATOM 1111 O O . GLY A 1 134 ? 22.837 13.397 -2.240 1.00 63.47 134 GLY A O 1
ATOM 1112 N N . GLN A 1 135 ? 23.800 12.734 -4.126 1.00 63.19 135 GLN A N 1
ATOM 1113 C CA . GLN A 1 135 ? 25.010 12.248 -3.455 1.00 63.19 135 GLN A CA 1
ATOM 1114 C C . GLN A 1 135 ? 25.927 13.411 -3.029 1.00 63.19 135 GLN A C 1
ATOM 1116 O O . GLN A 1 135 ? 26.767 13.240 -2.151 1.00 63.19 135 GLN A O 1
ATOM 1121 N N . PHE A 1 136 ? 25.753 14.594 -3.631 1.00 64.12 136 PHE A N 1
ATOM 1122 C CA . PHE A 1 136 ? 26.547 15.802 -3.386 1.00 64.12 136 PHE A CA 1
ATOM 1123 C C . PHE A 1 136 ? 25.791 16.893 -2.604 1.00 64.12 136 PHE A C 1
ATOM 1125 O O . PHE A 1 136 ? 26.392 17.895 -2.226 1.00 64.12 136 PHE A O 1
ATOM 1132 N N . LEU A 1 137 ? 24.486 16.719 -2.366 1.00 60.25 137 LEU A N 1
ATOM 1133 C CA . LEU A 1 137 ? 23.609 17.653 -1.651 1.00 60.25 137 LEU A CA 1
ATOM 1134 C C . LEU A 1 137 ? 22.691 16.852 -0.716 1.00 60.25 137 LEU A C 1
ATOM 1136 O O . LEU A 1 137 ? 22.199 15.806 -1.116 1.00 60.25 137 LEU A O 1
ATOM 1140 N N . ASP A 1 138 ? 22.414 17.330 0.499 1.00 58.62 138 ASP A N 1
ATOM 1141 C CA . ASP A 1 138 ? 21.438 16.683 1.392 1.00 58.62 138 ASP A CA 1
ATOM 1142 C C . ASP A 1 138 ? 20.008 16.929 0.877 1.00 58.62 138 ASP A C 1
ATOM 1144 O O . ASP A 1 138 ? 19.331 17.885 1.255 1.00 58.62 138 ASP A O 1
ATOM 1148 N N . ILE A 1 139 ? 19.573 16.092 -0.068 1.00 58.97 139 ILE A N 1
ATOM 1149 C CA . ILE A 1 139 ? 18.248 16.150 -0.697 1.00 58.97 139 ILE A CA 1
ATOM 1150 C C . ILE A 1 139 ? 17.330 15.066 -0.105 1.00 58.97 139 ILE A C 1
ATOM 1152 O O . ILE A 1 139 ? 16.656 14.315 -0.815 1.00 58.97 139 ILE A O 1
ATOM 1156 N N . SER A 1 140 ? 17.301 14.982 1.224 1.00 53.84 140 SER A N 1
ATOM 1157 C CA . SER A 1 140 ? 16.504 14.005 1.981 1.00 53.84 140 SER A CA 1
ATOM 1158 C C . SER A 1 140 ? 14.979 14.143 1.813 1.00 53.84 140 SER A C 1
ATOM 1160 O O . SER A 1 140 ? 14.226 13.242 2.166 1.00 53.84 140 SER A O 1
ATOM 1162 N N . TRP A 1 141 ? 14.493 15.244 1.233 1.00 52.19 141 TRP A N 1
ATOM 1163 C CA . TRP A 1 141 ? 13.072 15.432 0.913 1.00 52.19 141 TRP A CA 1
ATOM 1164 C C . TRP A 1 141 ? 12.660 14.770 -0.414 1.00 52.19 141 TRP A C 1
ATOM 1166 O O . TRP A 1 141 ? 11.518 14.346 -0.553 1.00 52.19 141 TRP A O 1
ATOM 1176 N N . ILE A 1 142 ? 13.588 14.621 -1.371 1.00 54.84 142 ILE A N 1
ATOM 1177 C CA . ILE A 1 142 ? 13.351 13.877 -2.625 1.00 54.84 142 ILE A CA 1
ATOM 1178 C C . ILE A 1 142 ? 13.490 12.373 -2.370 1.00 54.84 142 ILE A C 1
ATOM 1180 O O . ILE A 1 142 ? 12.834 11.562 -3.017 1.00 54.84 142 ILE A O 1
ATOM 1184 N N . SER A 1 143 ? 14.301 11.980 -1.387 1.00 55.00 143 SER A N 1
ATOM 1185 C CA . SER A 1 143 ? 14.600 10.579 -1.097 1.00 55.00 143 SER A CA 1
ATOM 1186 C C . SER A 1 143 ? 13.446 9.790 -0.480 1.00 55.00 143 SER A C 1
ATOM 1188 O O . SER A 1 143 ? 13.543 8.567 -0.471 1.00 55.00 143 SER A O 1
ATOM 1190 N N . GLY A 1 144 ? 12.350 10.426 -0.046 1.00 61.75 144 GLY A N 1
ATOM 1191 C CA . GLY A 1 144 ? 11.221 9.740 0.592 1.00 61.75 144 GLY A CA 1
ATOM 1192 C C . GLY A 1 144 ? 10.719 8.531 -0.208 1.00 61.75 144 GLY A C 1
ATOM 1193 O O . GLY A 1 144 ? 10.657 7.424 0.313 1.00 61.75 144 GLY A O 1
ATOM 1194 N N . TRP A 1 145 ? 10.501 8.692 -1.514 1.00 62.41 145 TRP A N 1
ATOM 1195 C CA . TRP A 1 145 ? 10.035 7.618 -2.406 1.00 62.41 145 TRP A CA 1
ATOM 1196 C C . TRP A 1 145 ? 11.032 6.461 -2.543 1.00 62.41 145 TRP A C 1
ATOM 1198 O O . TRP A 1 145 ? 10.654 5.291 -2.554 1.00 62.41 145 TRP A O 1
ATOM 1208 N N . LYS A 1 146 ? 12.331 6.773 -2.613 1.00 63.28 146 LYS A N 1
ATOM 1209 C CA . LYS A 1 146 ? 13.393 5.758 -2.629 1.00 63.28 146 LYS A CA 1
ATOM 1210 C C . LYS A 1 146 ? 13.514 5.062 -1.273 1.00 63.28 146 LYS A C 1
ATOM 1212 O O . LYS A 1 146 ? 13.776 3.869 -1.217 1.00 63.28 146 LYS A O 1
ATOM 1217 N N . GLU A 1 147 ? 13.367 5.802 -0.183 1.00 66.38 147 GLU A N 1
ATOM 1218 C CA . GLU A 1 147 ? 13.545 5.317 1.186 1.00 66.38 147 GLU A CA 1
ATOM 1219 C C . GLU A 1 147 ? 12.374 4.460 1.670 1.00 66.38 147 GLU A C 1
ATOM 1221 O O . GLU A 1 147 ? 12.569 3.569 2.506 1.00 66.38 147 GLU A O 1
ATOM 1226 N N . MET A 1 148 ? 11.180 4.674 1.110 1.00 70.62 148 MET A N 1
ATOM 1227 C CA . MET A 1 148 ? 10.013 3.834 1.364 1.00 70.62 1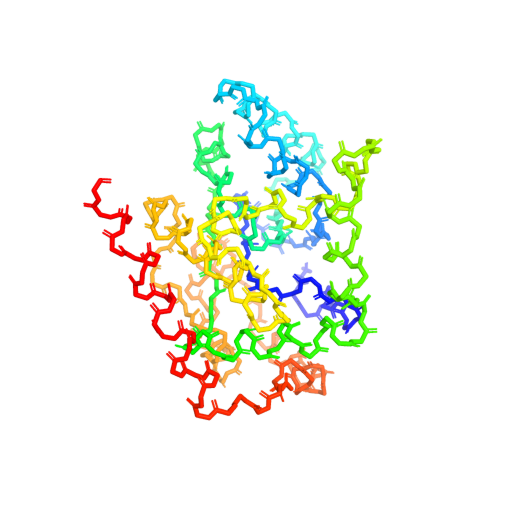48 MET A CA 1
ATOM 1228 C C . MET A 1 148 ? 10.252 2.386 0.926 1.00 70.62 148 MET A C 1
ATOM 1230 O O . MET A 1 148 ? 9.927 1.490 1.699 1.00 70.62 148 MET A O 1
ATOM 1234 N N . GLU A 1 149 ? 10.934 2.147 -0.196 1.00 80.88 149 GLU A N 1
ATOM 1235 C CA . GLU A 1 149 ? 11.219 0.792 -0.699 1.00 80.88 149 GLU A CA 1
ATOM 1236 C C . GLU A 1 149 ? 12.703 0.577 -1.035 1.00 80.88 149 GLU A C 1
ATOM 1238 O O . GLU A 1 149 ? 13.063 -0.002 -2.061 1.00 80.88 149 GLU A O 1
ATOM 1243 N N . LEU A 1 150 ? 13.593 1.047 -0.150 1.00 81.50 150 LEU A N 1
ATOM 1244 C CA . LEU A 1 150 ? 15.042 1.105 -0.390 1.00 81.50 150 LEU A CA 1
ATOM 1245 C C . LEU A 1 150 ? 15.660 -0.235 -0.807 1.00 81.50 150 LEU A C 1
ATOM 1247 O O . LEU A 1 150 ? 16.529 -0.259 -1.679 1.00 81.50 150 LEU A O 1
ATOM 1251 N N . GLU A 1 151 ? 15.234 -1.338 -0.192 1.00 83.88 151 GLU A N 1
ATOM 1252 C CA . GLU A 1 151 ? 15.747 -2.675 -0.500 1.00 83.88 151 GLU A CA 1
ATOM 1253 C C . GLU A 1 151 ? 15.453 -3.051 -1.956 1.00 83.88 151 GLU A C 1
ATOM 1255 O O . GLU A 1 151 ? 16.368 -3.327 -2.733 1.00 83.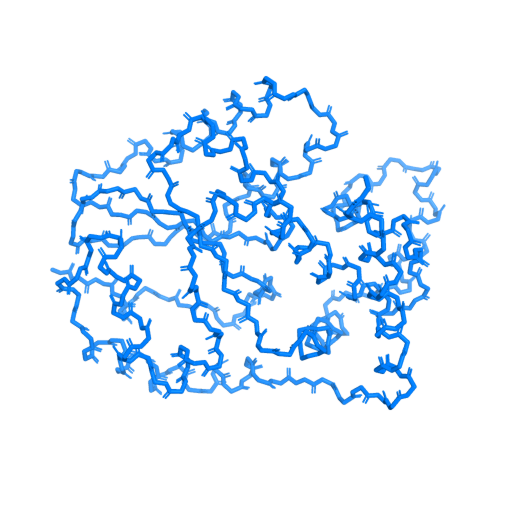88 151 GLU A O 1
ATOM 1260 N N . VAL A 1 152 ? 14.177 -3.005 -2.341 1.00 87.31 152 VAL A N 1
ATOM 1261 C CA . VAL A 1 152 ? 13.722 -3.369 -3.684 1.00 87.31 152 VAL A CA 1
ATOM 1262 C C . VAL A 1 152 ? 14.273 -2.395 -4.722 1.00 87.31 152 VAL A C 1
ATOM 1264 O O . VAL A 1 152 ? 14.784 -2.818 -5.760 1.00 87.31 152 VAL A O 1
ATOM 1267 N N . PHE A 1 153 ? 14.292 -1.101 -4.400 1.00 85.69 153 PHE A N 1
ATOM 1268 C CA . PHE A 1 153 ? 14.896 -0.071 -5.237 1.00 85.69 153 PHE A CA 1
ATOM 1269 C C . PHE A 1 153 ? 16.385 -0.342 -5.501 1.00 85.69 153 PHE A C 1
ATOM 1271 O O . PHE A 1 153 ? 16.856 -0.178 -6.624 1.00 85.69 153 PHE A O 1
ATOM 1278 N N . THR A 1 154 ? 17.142 -0.771 -4.487 1.00 85.00 154 THR A N 1
ATOM 1279 C CA . THR A 1 154 ? 18.578 -1.068 -4.629 1.00 85.00 154 THR A CA 1
ATOM 1280 C C . THR A 1 154 ? 18.815 -2.328 -5.460 1.00 85.00 154 THR A C 1
ATOM 1282 O O . THR A 1 154 ? 19.762 -2.365 -6.244 1.00 85.00 154 THR A O 1
ATOM 1285 N N . ARG A 1 155 ? 17.949 -3.341 -5.327 1.00 86.81 155 ARG A N 1
ATOM 1286 C CA . ARG A 1 155 ? 18.062 -4.614 -6.057 1.00 86.81 155 ARG A CA 1
ATOM 1287 C C . ARG A 1 155 ? 17.705 -4.475 -7.535 1.00 86.81 155 ARG A C 1
ATOM 1289 O O . ARG A 1 155 ? 18.457 -4.943 -8.382 1.00 86.81 155 ARG A O 1
ATOM 1296 N N . ILE A 1 156 ? 16.592 -3.811 -7.849 1.00 86.75 156 ILE A N 1
ATOM 1297 C CA . ILE A 1 156 ? 16.177 -3.581 -9.242 1.00 86.75 156 ILE A CA 1
ATOM 1298 C C . ILE A 1 156 ? 17.090 -2.553 -9.912 1.00 86.75 156 ILE A C 1
ATOM 1300 O O . ILE A 1 156 ? 17.429 -2.703 -11.084 1.00 86.75 156 ILE A O 1
ATOM 1304 N N . CYS A 1 157 ? 17.489 -1.516 -9.164 1.00 86.56 157 CYS A N 1
ATOM 1305 C CA . CYS A 1 157 ? 18.156 -0.326 -9.685 1.00 86.56 157 CYS A CA 1
ATOM 1306 C C . CYS A 1 157 ? 17.388 0.262 -10.889 1.00 86.56 157 CYS A C 1
ATOM 1308 O O . CYS A 1 157 ? 17.869 0.170 -12.024 1.00 86.56 157 CYS A O 1
ATOM 1310 N N . PRO A 1 158 ? 16.184 0.831 -10.653 1.00 87.56 158 PRO A N 1
ATOM 1311 C CA . PRO A 1 158 ? 15.304 1.289 -11.721 1.00 87.56 158 PRO A CA 1
ATOM 1312 C C . PRO A 1 158 ? 16.002 2.204 -12.723 1.00 87.56 158 PRO A C 1
ATOM 1314 O O . PRO A 1 158 ? 16.796 3.062 -12.326 1.00 87.56 158 PRO A O 1
ATOM 1317 N N . LYS A 1 159 ? 15.680 2.045 -14.010 1.00 87.81 159 LYS A N 1
ATOM 1318 C CA . LYS A 1 159 ? 16.207 2.871 -15.111 1.00 87.81 159 LYS A CA 1
ATOM 1319 C C . LYS A 1 159 ? 15.137 3.688 -15.827 1.00 87.81 159 LYS A C 1
ATOM 1321 O O . LYS A 1 159 ? 15.482 4.616 -16.557 1.00 87.81 159 LYS A O 1
ATOM 1326 N N . ASN A 1 160 ? 13.870 3.342 -15.641 1.00 88.44 160 ASN A N 1
ATOM 1327 C CA . ASN A 1 160 ? 12.715 3.970 -16.273 1.00 88.44 160 ASN A CA 1
ATOM 1328 C C . ASN A 1 160 ? 11.499 3.947 -15.326 1.00 88.44 160 ASN A C 1
ATOM 1330 O O . ASN A 1 160 ? 11.563 3.364 -14.240 1.00 88.44 160 ASN A O 1
ATOM 1334 N N . ASP A 1 161 ? 10.400 4.575 -15.753 1.00 86.75 161 ASP A N 1
ATOM 1335 C CA . ASP A 1 161 ? 9.144 4.656 -14.993 1.00 86.75 161 ASP A CA 1
ATOM 1336 C C . ASP A 1 161 ? 8.563 3.281 -14.646 1.00 86.75 161 ASP A C 1
ATOM 1338 O O . ASP A 1 161 ? 8.058 3.086 -13.539 1.00 86.75 161 ASP A O 1
ATOM 1342 N N . LEU A 1 162 ? 8.678 2.312 -15.560 1.00 91.31 162 LEU A N 1
ATOM 1343 C CA . LEU A 1 162 ? 8.198 0.944 -15.362 1.00 91.31 162 LEU A CA 1
ATOM 1344 C C . LEU A 1 162 ? 8.922 0.263 -14.197 1.00 91.31 162 LEU A C 1
ATOM 1346 O O . LEU A 1 162 ? 8.285 -0.218 -13.265 1.00 91.31 162 LEU A O 1
ATOM 1350 N N . GLU A 1 163 ? 10.255 0.240 -14.229 1.00 91.19 163 GLU A N 1
ATOM 1351 C CA . GLU A 1 163 ? 11.068 -0.398 -13.191 1.00 91.19 163 GLU A CA 1
ATOM 1352 C C . GLU A 1 163 ? 10.949 0.337 -11.850 1.00 91.19 163 GLU A C 1
ATOM 1354 O O . GLU A 1 163 ? 11.024 -0.289 -10.794 1.00 91.19 163 GLU A O 1
ATOM 1359 N N . PHE A 1 164 ? 10.739 1.658 -11.873 1.00 87.31 164 PHE A N 1
ATOM 1360 C CA . PHE A 1 164 ? 10.487 2.440 -10.665 1.00 87.31 164 PHE A CA 1
ATOM 1361 C C . PHE A 1 164 ? 9.146 2.068 -10.037 1.00 87.31 164 PHE A C 1
ATOM 1363 O O . PHE A 1 164 ? 9.082 1.785 -8.842 1.00 87.31 164 PHE A O 1
ATOM 1370 N N . SER A 1 165 ? 8.097 2.015 -10.854 1.00 86.12 165 SER A N 1
ATOM 1371 C CA . SER A 1 165 ? 6.747 1.675 -10.413 1.00 86.12 165 SER A CA 1
ATOM 1372 C C . SER A 1 165 ? 6.680 0.235 -9.900 1.00 86.12 165 SER A C 1
ATOM 1374 O O . SER A 1 165 ? 6.147 -0.038 -8.827 1.00 86.12 165 SER A O 1
ATOM 1376 N N . MET A 1 166 ? 7.336 -0.684 -10.609 1.00 89.31 166 MET A N 1
ATOM 1377 C CA . MET A 1 166 ? 7.514 -2.070 -10.183 1.00 89.31 166 MET A CA 1
ATOM 1378 C C . MET A 1 166 ? 8.222 -2.161 -8.827 1.00 89.31 166 MET A C 1
ATOM 1380 O O . MET A 1 166 ? 7.776 -2.921 -7.967 1.00 89.31 166 MET A O 1
ATOM 1384 N N . ALA A 1 167 ? 9.258 -1.347 -8.588 1.00 88.50 167 ALA A N 1
ATOM 1385 C CA . ALA A 1 167 ? 9.956 -1.329 -7.306 1.00 88.50 167 ALA A CA 1
ATOM 1386 C C . ALA A 1 167 ? 9.051 -0.925 -6.132 1.00 88.50 167 ALA A C 1
ATOM 1388 O O . ALA A 1 167 ? 9.129 -1.538 -5.068 1.00 88.50 167 ALA A O 1
ATOM 1389 N N . GLN A 1 168 ? 8.180 0.069 -6.327 1.00 83.50 168 GLN A N 1
ATOM 1390 C CA . GLN A 1 168 ? 7.230 0.511 -5.298 1.00 83.50 168 GLN A CA 1
ATOM 1391 C C . GLN A 1 168 ? 6.181 -0.571 -5.007 1.00 83.50 168 GLN A C 1
ATOM 1393 O O . GLN A 1 168 ? 5.996 -0.979 -3.857 1.00 83.50 168 GLN A O 1
ATOM 1398 N N . VAL A 1 169 ? 5.545 -1.099 -6.059 1.00 87.00 169 VAL A N 1
ATOM 1399 C CA . VAL A 1 169 ? 4.489 -2.113 -5.936 1.00 87.00 169 VAL A CA 1
ATOM 1400 C C . VAL A 1 169 ? 5.034 -3.387 -5.291 1.00 87.00 169 VAL A C 1
ATOM 1402 O O . VAL A 1 169 ? 4.492 -3.859 -4.289 1.00 87.00 169 VAL A O 1
ATOM 1405 N N . TYR A 1 170 ? 6.142 -3.932 -5.798 1.00 88.50 170 TYR A N 1
ATOM 1406 C CA . TYR A 1 170 ? 6.709 -5.162 -5.245 1.00 88.50 170 TYR A CA 1
ATOM 1407 C C . TYR A 1 170 ? 7.349 -4.968 -3.874 1.00 88.50 170 TYR A C 1
ATOM 1409 O O . TYR A 1 170 ? 7.316 -5.906 -3.081 1.00 88.50 170 TYR A O 1
ATOM 1417 N N . GLY A 1 171 ? 7.865 -3.781 -3.553 1.00 86.38 171 GLY A N 1
ATOM 1418 C CA . GLY A 1 171 ? 8.290 -3.447 -2.195 1.00 86.38 171 GLY A CA 1
ATOM 1419 C C . GLY A 1 171 ? 7.192 -3.721 -1.170 1.00 86.38 171 GLY A C 1
ATOM 1420 O O . GLY A 1 171 ? 7.361 -4.548 -0.267 1.00 86.38 171 GLY A O 1
ATOM 1421 N N . SER A 1 172 ? 6.006 -3.158 -1.403 1.00 85.31 172 SER A N 1
ATOM 1422 C CA . SER A 1 172 ? 4.853 -3.363 -0.524 1.00 85.31 172 SER A CA 1
ATOM 1423 C C . SER A 1 172 ? 4.379 -4.823 -0.470 1.00 85.31 172 SER A C 1
ATOM 1425 O O . SER A 1 172 ? 4.141 -5.362 0.613 1.00 85.31 172 SER A O 1
ATOM 1427 N N . ILE A 1 173 ? 4.312 -5.513 -1.616 1.00 88.06 173 ILE A N 1
ATOM 1428 C CA . ILE A 1 173 ? 3.861 -6.911 -1.697 1.00 88.06 173 ILE A CA 1
ATOM 1429 C C . ILE A 1 173 ? 4.828 -7.843 -0.959 1.00 88.06 173 ILE A C 1
ATOM 1431 O O . ILE A 1 173 ? 4.394 -8.757 -0.254 1.00 88.06 173 ILE A O 1
ATOM 1435 N N . LEU A 1 174 ? 6.139 -7.646 -1.109 1.00 89.12 174 LEU A N 1
ATOM 1436 C CA . LEU A 1 174 ? 7.143 -8.481 -0.447 1.00 89.12 174 LEU A CA 1
ATOM 1437 C C . LEU A 1 174 ? 7.153 -8.224 1.060 1.00 89.12 174 LEU A C 1
ATOM 1439 O O . LEU A 1 174 ? 7.200 -9.182 1.834 1.00 89.12 174 LEU A O 1
ATOM 1443 N N . ASN A 1 175 ? 7.026 -6.963 1.482 1.00 87.94 175 ASN A N 1
ATOM 1444 C CA . ASN A 1 175 ? 6.882 -6.606 2.891 1.00 87.94 175 ASN A CA 1
ATOM 1445 C C . ASN A 1 175 ? 5.620 -7.222 3.508 1.00 87.94 175 ASN A C 1
ATOM 1447 O O . ASN A 1 175 ? 5.704 -7.802 4.592 1.00 87.94 175 ASN A O 1
ATOM 1451 N N . TYR A 1 176 ? 4.481 -7.183 2.810 1.00 89.00 176 TYR A N 1
ATOM 1452 C CA . TYR A 1 176 ? 3.266 -7.889 3.220 1.00 89.00 176 TYR A CA 1
ATOM 1453 C C . TYR A 1 176 ? 3.505 -9.398 3.353 1.00 89.00 176 TYR A C 1
ATOM 1455 O O . TYR A 1 176 ? 3.201 -9.980 4.392 1.00 89.00 176 TYR A O 1
ATOM 1463 N N . ARG A 1 177 ? 4.103 -10.044 2.341 1.00 89.88 177 ARG A N 1
ATOM 1464 C CA . ARG A 1 177 ? 4.362 -11.495 2.351 1.00 89.88 177 ARG A CA 1
ATOM 1465 C C . ARG A 1 177 ? 5.254 -11.919 3.517 1.00 89.88 177 ARG A C 1
ATOM 1467 O O . ARG A 1 177 ? 4.917 -12.879 4.206 1.00 89.88 177 ARG A O 1
ATOM 1474 N N . ARG A 1 178 ? 6.348 -11.192 3.769 1.00 89.75 178 ARG A N 1
ATOM 1475 C CA . ARG A 1 178 ? 7.266 -11.441 4.898 1.00 89.75 178 ARG A CA 1
ATOM 1476 C C . ARG A 1 178 ? 6.567 -11.310 6.250 1.00 89.75 178 ARG A C 1
ATOM 1478 O O . ARG A 1 178 ? 6.856 -12.061 7.174 1.00 89.75 178 ARG A O 1
ATOM 1485 N N . ASN A 1 179 ? 5.627 -10.375 6.351 1.00 90.88 179 ASN A N 1
ATOM 1486 C CA . ASN A 1 179 ? 4.954 -10.016 7.595 1.00 90.88 179 ASN A CA 1
ATOM 1487 C C . ASN A 1 179 ? 3.513 -10.536 7.677 1.00 90.88 179 ASN A C 1
ATOM 1489 O O . ASN A 1 179 ? 2.753 -10.087 8.533 1.00 90.88 179 ASN A O 1
ATOM 1493 N N . ARG A 1 180 ? 3.136 -11.500 6.824 1.00 91.25 180 ARG A N 1
ATOM 1494 C CA . ARG A 1 180 ? 1.748 -11.955 6.626 1.00 91.25 180 ARG A CA 1
ATOM 1495 C C . ARG A 1 180 ? 1.040 -12.351 7.920 1.00 91.25 180 ARG A C 1
ATOM 1497 O O . ARG A 1 180 ? -0.161 -12.159 8.036 1.00 91.25 180 ARG A O 1
ATOM 1504 N N . GLN A 1 181 ? 1.782 -12.870 8.895 1.00 93.31 181 GLN A N 1
ATOM 1505 C CA . GLN A 1 181 ? 1.264 -13.269 10.207 1.00 93.31 181 GLN A CA 1
ATOM 1506 C C . GLN A 1 181 ? 0.630 -12.128 11.020 1.00 93.31 181 GLN A C 1
ATOM 1508 O O . GLN A 1 181 ? -0.164 -12.400 11.911 1.00 93.31 181 GLN A O 1
ATOM 1513 N N . TYR A 1 182 ? 0.978 -10.872 10.730 1.00 90.75 182 TYR A N 1
ATOM 1514 C CA . TYR A 1 182 ? 0.428 -9.701 11.414 1.00 90.75 182 TYR A CA 1
ATOM 1515 C C . TYR A 1 182 ? -0.806 -9.121 10.719 1.00 90.75 182 TYR A C 1
ATOM 1517 O O . TYR A 1 182 ? -1.444 -8.228 11.270 1.00 90.75 182 TYR A O 1
ATOM 1525 N N . PHE A 1 183 ? -1.132 -9.599 9.518 1.00 89.44 183 PHE A N 1
ATOM 1526 C CA . PHE A 1 183 ? -2.270 -9.125 8.742 1.00 89.44 183 PHE A CA 1
ATOM 1527 C C . PHE A 1 183 ? -3.456 -10.078 8.854 1.00 89.44 183 PHE A C 1
ATOM 1529 O O . PHE A 1 183 ? -3.303 -11.290 9.020 1.00 89.44 183 PHE A O 1
ATOM 1536 N N . VAL A 1 184 ? -4.649 -9.515 8.689 1.00 88.25 184 VAL A N 1
ATOM 1537 C CA . VAL A 1 184 ? -5.884 -10.263 8.484 1.00 88.25 184 VAL A CA 1
ATOM 1538 C C . VAL A 1 184 ? -5.736 -11.146 7.245 1.00 88.25 184 VAL A C 1
ATOM 1540 O O . VAL A 1 184 ? -5.248 -10.718 6.194 1.00 88.25 184 VAL A O 1
ATOM 1543 N N . GLN A 1 185 ? -6.114 -12.413 7.394 1.00 87.31 185 GLN A N 1
ATOM 1544 C CA . GLN A 1 185 ? -6.045 -13.399 6.321 1.00 87.31 185 GLN A CA 1
ATOM 1545 C C . GLN A 1 185 ? -7.281 -13.313 5.420 1.00 87.31 185 GLN A C 1
ATOM 1547 O O . GLN A 1 185 ? -8.313 -12.793 5.825 1.00 87.31 185 GLN A O 1
ATOM 1552 N N . GLU A 1 186 ? -7.163 -13.843 4.198 1.00 85.31 186 GLU A N 1
ATOM 1553 C CA . GLU A 1 186 ? -8.285 -13.972 3.249 1.00 85.31 186 GLU A CA 1
ATOM 1554 C C . GLU A 1 186 ? -8.955 -12.640 2.871 1.00 85.31 186 GLU A C 1
ATOM 1556 O O . GLU A 1 186 ? -10.156 -12.566 2.619 1.00 85.31 186 GLU A O 1
ATOM 1561 N N . MET A 1 187 ? -8.153 -11.578 2.789 1.00 85.62 187 MET A N 1
ATOM 1562 C CA . MET A 1 187 ? -8.614 -10.281 2.308 1.00 85.62 187 MET A CA 1
ATOM 1563 C C . MET A 1 187 ? -9.121 -10.371 0.859 1.00 85.62 187 MET A C 1
ATOM 1565 O O . MET A 1 187 ? -8.394 -10.894 0.008 1.00 85.62 187 MET A O 1
ATOM 1569 N N . PRO A 1 188 ? -10.329 -9.853 0.552 1.00 84.50 188 PRO A N 1
ATOM 1570 C CA . PRO A 1 188 ? -10.810 -9.778 -0.821 1.00 84.50 188 PRO A CA 1
ATOM 1571 C C . PRO A 1 188 ? -9.943 -8.822 -1.640 1.00 84.50 188 PRO A C 1
ATOM 1573 O O . PRO A 1 188 ? -9.363 -7.869 -1.110 1.00 84.50 188 PRO A O 1
ATOM 1576 N N . PHE A 1 189 ? -9.885 -9.057 -2.948 1.00 84.19 189 PHE A N 1
ATOM 1577 C CA . PHE A 1 189 ? -9.236 -8.121 -3.853 1.00 84.19 189 PHE A CA 1
ATOM 1578 C C . PHE A 1 189 ? -10.116 -6.891 -4.096 1.00 84.19 189 PHE A C 1
ATOM 1580 O O . PHE A 1 189 ? -11.341 -6.934 -3.938 1.00 84.19 189 PHE A O 1
ATOM 1587 N N . VAL A 1 190 ? -9.496 -5.794 -4.536 1.00 82.75 190 VAL A N 1
ATOM 1588 C CA . VAL A 1 190 ? -10.202 -4.557 -4.915 1.00 82.75 190 VAL A CA 1
ATOM 1589 C C . VAL A 1 190 ? -11.297 -4.837 -5.954 1.00 82.75 190 VAL A C 1
ATOM 1591 O O . VAL A 1 190 ? -12.403 -4.311 -5.847 1.00 82.75 190 VAL A O 1
ATOM 1594 N N . GLU A 1 191 ? -11.022 -5.708 -6.928 1.00 81.88 191 GLU A N 1
ATOM 1595 C CA . GLU A 1 191 ? -11.977 -6.132 -7.959 1.00 81.88 191 GLU A CA 1
ATOM 1596 C C . GLU A 1 191 ? -13.241 -6.766 -7.357 1.00 81.88 191 GLU A C 1
ATOM 1598 O O . GLU A 1 191 ? -14.355 -6.521 -7.826 1.00 81.88 191 GLU A O 1
ATOM 1603 N N . ASP A 1 192 ? -13.084 -7.569 -6.306 1.00 83.56 192 ASP A N 1
ATOM 1604 C CA . ASP A 1 192 ? -14.189 -8.268 -5.648 1.00 83.56 192 ASP A CA 1
ATOM 1605 C C . ASP A 1 192 ? -15.010 -7.289 -4.799 1.00 83.56 192 ASP A C 1
ATOM 1607 O O . ASP A 1 192 ? -16.232 -7.222 -4.926 1.00 83.56 192 ASP A O 1
ATOM 1611 N N . LEU A 1 193 ? -14.335 -6.435 -4.021 1.00 80.12 193 LEU A N 1
ATOM 1612 C CA . LEU A 1 193 ? -14.976 -5.374 -3.236 1.00 80.12 193 LEU A CA 1
ATOM 1613 C C . LEU A 1 193 ? -15.785 -4.405 -4.101 1.00 80.12 193 LEU A C 1
ATOM 1615 O O . LEU A 1 193 ? -16.840 -3.929 -3.678 1.00 80.12 193 LEU A O 1
ATOM 1619 N N . ILE A 1 194 ? -15.308 -4.102 -5.308 1.00 78.44 194 ILE A N 1
ATOM 1620 C CA . ILE A 1 194 ? -16.023 -3.227 -6.232 1.00 78.44 194 ILE A CA 1
ATOM 1621 C C . ILE A 1 194 ? -17.148 -3.986 -6.925 1.00 78.44 194 ILE A C 1
ATOM 1623 O O . ILE A 1 194 ? -18.245 -3.447 -7.002 1.00 78.44 194 ILE A O 1
ATOM 1627 N N . SER A 1 195 ? -16.941 -5.205 -7.421 1.00 83.12 195 SER A N 1
ATOM 1628 C CA . SER A 1 195 ? -17.986 -5.930 -8.161 1.00 83.12 195 SER A CA 1
ATOM 1629 C C . SER A 1 195 ? -19.191 -6.298 -7.284 1.00 83.12 195 SER A C 1
ATOM 1631 O O . SER A 1 195 ? -20.319 -5.963 -7.654 1.00 83.12 195 SER A O 1
ATOM 1633 N N . ASP A 1 196 ? -18.962 -6.867 -6.097 1.00 84.06 196 ASP A N 1
ATOM 1634 C CA . ASP A 1 196 ? -20.001 -7.227 -5.125 1.00 84.06 196 ASP A CA 1
ATOM 1635 C C . ASP A 1 196 ? -19.660 -6.730 -3.710 1.00 84.06 196 ASP A C 1
ATOM 1637 O O . ASP A 1 196 ? -19.316 -7.474 -2.786 1.00 84.06 196 ASP A O 1
ATOM 1641 N N . THR A 1 197 ? -19.787 -5.414 -3.532 1.00 80.94 197 THR A N 1
ATOM 1642 C CA . THR A 1 197 ? -19.485 -4.732 -2.269 1.00 80.94 197 THR A CA 1
ATOM 1643 C C . THR A 1 197 ? -20.260 -5.303 -1.087 1.00 80.94 197 THR A C 1
ATOM 1645 O O . THR A 1 197 ? -19.693 -5.451 -0.010 1.00 80.94 197 THR A O 1
ATOM 1648 N N . ALA A 1 198 ? -21.542 -5.637 -1.266 1.00 80.12 198 ALA A N 1
ATOM 1649 C CA . ALA A 1 198 ? -22.401 -6.087 -0.173 1.00 80.12 198 ALA A CA 1
ATOM 1650 C C . ALA A 1 198 ? -21.931 -7.423 0.417 1.00 80.12 198 ALA A C 1
ATOM 1652 O O . ALA A 1 198 ? -21.944 -7.594 1.638 1.00 80.12 198 ALA A O 1
ATOM 1653 N N . THR A 1 199 ? -21.495 -8.342 -0.443 1.00 85.50 199 THR A N 1
ATOM 1654 C CA . THR A 1 199 ? -20.984 -9.650 -0.029 1.00 85.50 199 THR A CA 1
ATOM 1655 C C . THR A 1 199 ? -19.583 -9.536 0.565 1.00 85.50 199 THR A C 1
ATOM 1657 O O . THR A 1 199 ? -19.327 -10.084 1.636 1.00 85.50 199 THR A O 1
ATOM 1660 N N . HIS A 1 200 ? -18.680 -8.801 -0.089 1.00 83.88 200 HIS A N 1
ATOM 1661 C CA . HIS A 1 200 ? -17.260 -8.808 0.274 1.00 83.88 200 HIS A CA 1
ATOM 1662 C C . HIS A 1 200 ? -16.892 -7.871 1.430 1.00 83.88 200 HIS A C 1
ATOM 1664 O O . HIS A 1 200 ? -15.915 -8.137 2.127 1.00 83.88 200 HIS A O 1
ATOM 1670 N N . ILE A 1 201 ? -17.661 -6.805 1.685 1.00 79.38 201 ILE A N 1
ATOM 1671 C CA . ILE A 1 201 ? -17.373 -5.900 2.808 1.00 79.38 201 ILE A CA 1
ATOM 1672 C C . ILE A 1 201 ? -17.829 -6.474 4.151 1.00 79.38 201 ILE A C 1
ATOM 1674 O O . ILE A 1 201 ? -17.256 -6.152 5.186 1.00 79.38 201 ILE A O 1
ATOM 1678 N N . ARG A 1 202 ? -18.854 -7.333 4.158 1.00 80.12 202 ARG A N 1
ATOM 1679 C CA . ARG A 1 202 ? -19.500 -7.786 5.395 1.00 80.12 202 ARG A CA 1
ATOM 1680 C C . ARG A 1 202 ? -18.559 -8.549 6.336 1.00 80.12 202 ARG A C 1
ATOM 1682 O O . ARG A 1 202 ? -18.494 -8.152 7.495 1.00 80.12 202 ARG A O 1
ATOM 1689 N N . PRO A 1 203 ? -17.756 -9.526 5.870 1.00 81.19 203 PRO A N 1
ATOM 1690 C CA . PRO A 1 203 ? -16.774 -10.183 6.730 1.00 81.19 203 PRO A CA 1
ATOM 1691 C C . PRO A 1 203 ? -15.747 -9.204 7.312 1.00 81.19 203 PRO A C 1
ATOM 1693 O O . PRO A 1 203 ? -15.321 -9.370 8.450 1.00 81.19 203 PRO A O 1
ATOM 1696 N N . LEU A 1 204 ? -15.375 -8.156 6.563 1.00 77.38 204 LEU A N 1
ATOM 1697 C CA . LEU A 1 204 ? -14.461 -7.121 7.053 1.00 77.38 204 LEU A CA 1
ATOM 1698 C C . LEU A 1 204 ? -15.108 -6.313 8.178 1.00 77.38 204 LEU A C 1
ATOM 1700 O O . LEU A 1 204 ? -14.480 -6.093 9.206 1.00 77.38 204 LEU A O 1
ATOM 1704 N N . LEU A 1 205 ? -16.372 -5.916 8.017 1.00 77.19 205 LEU A N 1
ATOM 1705 C CA . LEU A 1 205 ? -17.119 -5.214 9.063 1.00 77.19 205 LEU A CA 1
ATOM 1706 C C . LEU A 1 205 ? -17.294 -6.079 10.317 1.00 77.19 205 LEU A C 1
ATOM 1708 O O . LEU A 1 205 ? -17.187 -5.561 11.427 1.00 77.19 205 LEU A O 1
ATOM 1712 N N . ASP A 1 206 ? -17.518 -7.382 10.148 1.00 78.50 206 ASP A N 1
ATOM 1713 C CA . ASP A 1 206 ? -17.660 -8.329 11.255 1.00 78.50 206 ASP A CA 1
ATOM 1714 C C . ASP A 1 206 ? -16.345 -8.480 12.037 1.00 78.50 206 ASP A C 1
ATOM 1716 O O . ASP A 1 206 ? -16.354 -8.399 13.264 1.00 78.50 206 ASP A O 1
ATOM 1720 N N . LEU A 1 207 ? -15.205 -8.611 11.343 1.00 77.06 207 LEU A N 1
ATOM 1721 C CA . LEU A 1 207 ? -13.871 -8.637 11.967 1.00 77.06 207 LEU A CA 1
ATOM 1722 C C . LEU A 1 207 ? -13.587 -7.383 12.796 1.00 77.06 207 LEU A C 1
ATOM 1724 O O . LEU A 1 207 ? -12.881 -7.437 13.800 1.00 77.06 207 LEU A O 1
ATOM 1728 N N . CYS A 1 208 ? -14.163 -6.265 12.373 1.00 71.69 208 CYS A N 1
ATOM 1729 C CA . CYS A 1 208 ? -13.986 -4.961 12.989 1.00 71.69 208 CYS A CA 1
ATOM 1730 C C . CYS A 1 208 ? -15.059 -4.642 14.037 1.00 71.69 208 CYS A C 1
ATOM 1732 O O . CYS A 1 208 ? -15.091 -3.523 14.549 1.00 71.69 208 CYS A O 1
ATOM 1734 N N . GLU A 1 209 ? -15.944 -5.598 14.334 1.00 72.69 209 GLU A N 1
ATOM 1735 C CA . GLU A 1 209 ? -17.063 -5.463 15.271 1.00 72.69 209 GLU A CA 1
ATOM 1736 C C . GLU A 1 209 ? -18.011 -4.287 14.941 1.00 72.69 209 GLU A C 1
ATOM 1738 O O . GLU A 1 209 ? -18.569 -3.631 15.824 1.00 72.69 209 GLU A O 1
ATOM 1743 N N . ILE A 1 210 ? -18.203 -4.009 13.646 1.00 69.38 210 ILE A N 1
ATOM 1744 C CA . ILE A 1 210 ? -19.069 -2.938 13.115 1.00 69.38 210 ILE A CA 1
ATOM 1745 C C . ILE A 1 210 ? -20.161 -3.480 12.178 1.00 69.38 210 ILE A C 1
ATOM 1747 O O . ILE A 1 210 ? -20.647 -2.774 11.296 1.00 69.38 210 ILE A O 1
ATOM 1751 N N . SER A 1 211 ? -20.589 -4.724 12.395 1.00 62.62 211 SER A N 1
ATOM 1752 C CA . SER A 1 211 ? -21.579 -5.460 11.590 1.00 62.62 211 SER A CA 1
ATOM 1753 C C . SER A 1 211 ? -22.942 -4.766 11.425 1.00 62.62 211 SER A C 1
ATOM 1755 O O . SER A 1 211 ? -23.671 -5.053 10.475 1.00 62.62 211 SER A O 1
ATOM 1757 N N . ASP A 1 212 ? -23.288 -3.843 12.329 1.00 62.59 212 ASP A N 1
ATOM 1758 C CA . ASP A 1 212 ? -24.556 -3.092 12.337 1.00 62.59 212 ASP A CA 1
ATOM 1759 C C . ASP A 1 212 ? -24.582 -1.914 11.343 1.00 62.59 212 ASP A C 1
ATOM 1761 O O . ASP A 1 212 ? -25.520 -1.107 11.326 1.00 62.59 212 ASP A O 1
ATOM 1765 N N . LEU A 1 213 ? -23.544 -1.772 10.517 1.00 63.25 213 LEU A N 1
ATOM 1766 C CA . LEU A 1 213 ? -23.503 -0.779 9.454 1.00 63.25 213 LEU A CA 1
ATOM 1767 C C . LEU A 1 213 ? -24.559 -1.081 8.379 1.00 63.25 213 LEU A C 1
ATOM 1769 O O . LEU A 1 213 ? -24.681 -2.204 7.884 1.00 63.25 213 LEU A O 1
ATOM 1773 N N . ALA A 1 214 ? -25.304 -0.059 7.963 1.00 61.12 214 ALA A N 1
ATOM 1774 C CA . ALA A 1 214 ? -26.316 -0.207 6.928 1.00 61.12 214 ALA A CA 1
ATOM 1775 C C . ALA A 1 214 ? -25.657 -0.388 5.545 1.00 61.12 214 ALA A C 1
ATOM 1777 O O . ALA A 1 214 ? -25.332 0.581 4.867 1.00 61.12 214 ALA A O 1
ATOM 1778 N N . ILE A 1 215 ? -25.536 -1.639 5.084 1.00 65.25 215 ILE A N 1
ATOM 1779 C CA . ILE A 1 215 ? -25.095 -2.009 3.720 1.00 65.25 215 ILE A CA 1
ATOM 1780 C C . ILE A 1 215 ? -25.776 -1.182 2.599 1.00 65.25 215 ILE A C 1
ATOM 1782 O O . ILE A 1 215 ? -25.091 -0.843 1.631 1.00 65.25 215 ILE A O 1
ATOM 1786 N N . PRO A 1 216 ? -27.074 -0.805 2.689 1.00 66.38 216 PRO A N 1
ATOM 1787 C CA . PRO A 1 216 ? -27.709 0.055 1.686 1.00 66.38 216 PRO A CA 1
ATOM 1788 C C . PRO A 1 216 ? -26.997 1.394 1.461 1.00 66.38 216 PRO A C 1
ATOM 1790 O O . PRO A 1 216 ? -26.919 1.853 0.324 1.00 66.38 216 PRO A O 1
ATOM 1793 N N . GLU A 1 217 ? -26.425 1.984 2.511 1.00 65.00 217 GLU A N 1
ATOM 1794 C CA . GLU A 1 217 ? -25.691 3.247 2.420 1.00 65.00 217 GLU A CA 1
ATOM 1795 C C . GLU A 1 217 ? -24.384 3.068 1.625 1.00 65.00 217 GLU A C 1
ATOM 1797 O O . GLU A 1 217 ? -24.042 3.911 0.797 1.00 65.00 217 GLU A O 1
ATOM 1802 N N . CYS A 1 218 ? -23.688 1.935 1.789 1.00 65.12 218 CYS A N 1
ATOM 1803 C CA . CYS A 1 218 ? -22.489 1.606 1.007 1.00 65.12 218 CYS A CA 1
ATOM 1804 C C . CYS A 1 218 ? -22.801 1.460 -0.492 1.00 65.12 218 CYS A C 1
ATOM 1806 O O . CYS A 1 218 ? -22.027 1.901 -1.342 1.00 65.12 218 CYS A O 1
ATOM 1808 N N . ILE A 1 219 ? -23.948 0.857 -0.821 1.00 68.75 219 ILE A N 1
ATOM 1809 C CA . ILE A 1 219 ? -24.406 0.686 -2.208 1.00 68.75 219 ILE A CA 1
ATOM 1810 C C . ILE A 1 219 ? -24.756 2.043 -2.832 1.00 68.75 219 ILE A C 1
ATOM 1812 O O . ILE A 1 219 ? -24.409 2.301 -3.985 1.00 68.75 219 ILE A O 1
ATOM 1816 N N . GLU A 1 220 ? -25.436 2.912 -2.084 1.00 70.69 220 GLU A N 1
ATOM 1817 C CA . GLU A 1 220 ? -25.786 4.259 -2.540 1.00 70.69 220 GLU A CA 1
ATOM 1818 C C . GLU A 1 220 ? -24.541 5.129 -2.746 1.00 70.69 220 GLU A C 1
ATOM 1820 O O . GLU A 1 220 ? -24.419 5.796 -3.773 1.00 70.69 220 GLU A O 1
ATOM 1825 N N . TRP A 1 221 ? -23.568 5.055 -1.834 1.00 70.06 221 TRP A N 1
ATOM 1826 C CA . TRP A 1 221 ? -22.276 5.711 -2.013 1.00 70.06 221 TRP A CA 1
ATOM 1827 C C . TRP A 1 221 ? -21.567 5.243 -3.287 1.00 70.06 221 TRP A C 1
ATOM 1829 O O . TRP A 1 221 ? -21.152 6.079 -4.088 1.00 70.06 221 TRP A O 1
ATOM 1839 N N . LYS A 1 222 ? -21.480 3.925 -3.517 1.00 68.88 222 LYS A N 1
ATOM 1840 C CA . LYS A 1 222 ? -20.824 3.368 -4.709 1.00 68.88 222 LYS A CA 1
ATOM 1841 C C . LYS A 1 222 ? -21.433 3.928 -5.996 1.00 68.88 222 LYS A C 1
ATOM 1843 O O . LYS A 1 222 ? -20.694 4.285 -6.906 1.00 68.88 222 LYS A O 1
ATOM 1848 N N . ARG A 1 223 ? -22.765 4.038 -6.060 1.00 74.69 223 ARG A N 1
ATOM 1849 C CA . ARG A 1 223 ? -23.471 4.644 -7.205 1.00 74.69 223 ARG A CA 1
ATOM 1850 C C . ARG A 1 223 ? -23.101 6.114 -7.398 1.00 74.69 223 ARG A C 1
ATOM 1852 O O . ARG A 1 223 ? -22.905 6.551 -8.521 1.00 74.69 223 ARG A O 1
ATOM 1859 N N . ASN A 1 224 ? -22.969 6.867 -6.310 1.00 77.06 224 ASN A N 1
ATOM 1860 C CA . ASN A 1 224 ? -22.593 8.280 -6.371 1.00 77.06 224 ASN A CA 1
ATOM 1861 C C . ASN A 1 224 ? -21.108 8.498 -6.717 1.00 77.06 224 ASN A C 1
ATOM 1863 O O . ASN A 1 224 ? -20.746 9.578 -7.176 1.00 77.06 224 ASN A O 1
ATOM 1867 N N . ALA A 1 225 ? -20.254 7.496 -6.497 1.00 69.44 225 ALA A N 1
ATOM 1868 C CA . ALA A 1 225 ? -18.815 7.543 -6.757 1.00 69.44 225 ALA A CA 1
ATOM 1869 C C . ALA A 1 225 ? -18.401 6.803 -8.044 1.00 69.44 225 ALA A C 1
ATOM 1871 O O . ALA A 1 225 ? -17.212 6.599 -8.274 1.00 69.44 225 ALA A O 1
ATOM 1872 N N . GLU A 1 226 ? -19.355 6.389 -8.882 1.00 73.94 226 GLU A N 1
ATOM 1873 C CA . GLU A 1 226 ? -19.112 5.489 -10.015 1.00 73.94 226 GLU A CA 1
ATOM 1874 C C . GLU A 1 226 ? -18.075 6.040 -11.008 1.00 73.94 226 GLU A C 1
ATOM 1876 O O . GLU A 1 226 ? -17.172 5.310 -11.406 1.00 73.94 226 GLU A O 1
ATOM 1881 N N . GLU A 1 227 ? -18.103 7.342 -11.312 1.00 68.12 227 GLU A N 1
ATOM 1882 C CA . GLU A 1 227 ? -17.094 7.993 -12.168 1.00 68.12 227 GLU A CA 1
ATOM 1883 C C . GLU A 1 227 ? -15.681 7.961 -11.557 1.00 68.12 227 GLU A C 1
ATOM 1885 O O . GLU A 1 227 ? -14.701 7.714 -12.255 1.00 68.12 227 GLU A O 1
ATOM 1890 N N . GLN A 1 228 ? -15.559 8.149 -10.240 1.00 64.62 228 GLN A N 1
ATOM 1891 C CA . GLN A 1 228 ? -14.273 8.117 -9.526 1.00 64.62 228 GLN A CA 1
ATOM 1892 C C . GLN A 1 228 ? -13.735 6.686 -9.405 1.00 64.62 228 GLN A C 1
ATOM 1894 O O . GLN A 1 228 ? -12.527 6.438 -9.464 1.00 64.62 228 GLN A O 1
ATOM 1899 N N . ILE A 1 229 ? -14.643 5.722 -9.244 1.00 66.69 229 ILE A N 1
ATOM 1900 C CA . ILE A 1 229 ? -14.324 4.297 -9.306 1.00 66.69 229 ILE A CA 1
ATOM 1901 C C . ILE A 1 229 ? -13.856 3.950 -10.719 1.00 66.69 229 ILE A C 1
ATOM 1903 O O . ILE A 1 229 ? -12.873 3.234 -10.856 1.00 66.69 229 ILE A O 1
ATOM 1907 N N . GLN A 1 230 ? -14.484 4.496 -11.760 1.00 69.50 230 GLN A N 1
ATOM 1908 C CA . GLN A 1 230 ? -14.072 4.264 -13.140 1.00 69.50 230 GLN A CA 1
ATOM 1909 C C . GLN A 1 230 ? -12.675 4.826 -13.426 1.00 69.50 230 GLN A C 1
ATOM 1911 O O . GLN A 1 230 ? -11.851 4.102 -13.967 1.00 69.50 230 GLN A O 1
ATOM 1916 N N . GLN A 1 231 ? -12.360 6.034 -12.950 1.00 65.38 231 GLN A N 1
ATOM 1917 C CA . GLN A 1 231 ? -10.994 6.585 -12.996 1.00 65.38 231 GLN A CA 1
ATOM 1918 C C . GLN A 1 231 ? -9.988 5.717 -12.228 1.00 65.38 231 GLN A C 1
ATOM 1920 O O . GLN A 1 231 ? -8.815 5.618 -12.569 1.00 65.38 231 GLN A O 1
ATOM 1925 N N . THR A 1 232 ? -10.453 5.023 -11.186 1.00 60.94 232 THR A N 1
ATOM 1926 C CA . THR A 1 232 ? -9.652 4.045 -10.439 1.00 60.94 232 THR A CA 1
ATOM 1927 C C . THR A 1 232 ? -9.365 2.777 -11.265 1.00 60.94 232 THR A C 1
ATOM 1929 O O . THR A 1 232 ? -8.522 1.967 -10.885 1.00 60.94 232 THR A O 1
ATOM 1932 N N . TRP A 1 233 ? -10.007 2.584 -12.411 1.00 69.94 233 TRP A N 1
ATOM 1933 C CA . TRP A 1 233 ? -9.696 1.511 -13.355 1.00 69.94 233 TRP A CA 1
ATOM 1934 C C . TRP A 1 233 ? -8.829 1.960 -14.527 1.00 69.94 233 TRP A C 1
ATOM 1936 O O . TRP A 1 233 ? -8.416 1.100 -15.298 1.00 69.94 233 TRP A O 1
ATOM 1946 N N . ASP A 1 234 ? -8.508 3.251 -14.633 1.00 75.56 234 ASP A N 1
ATOM 1947 C CA . ASP A 1 234 ? -7.646 3.742 -15.701 1.00 75.56 234 ASP A CA 1
ATOM 1948 C C . ASP A 1 234 ? -6.217 3.206 -15.521 1.00 75.56 234 ASP A C 1
ATOM 1950 O O . ASP A 1 234 ? -5.589 3.328 -14.464 1.00 75.56 234 ASP A O 1
ATOM 1954 N N . THR A 1 235 ? -5.716 2.583 -16.583 1.00 80.88 235 THR A N 1
ATOM 1955 C CA . THR A 1 235 ? -4.401 1.947 -16.674 1.00 80.88 235 THR A CA 1
ATOM 1956 C C . THR A 1 235 ? -3.735 2.356 -17.985 1.00 80.88 235 THR A C 1
ATOM 1958 O O . THR A 1 235 ? -4.414 2.624 -18.975 1.00 80.88 235 THR A O 1
ATOM 1961 N N . VAL A 1 236 ? -2.404 2.371 -18.020 1.00 85.38 236 VAL A N 1
ATOM 1962 C CA . VAL A 1 236 ? -1.630 2.398 -19.271 1.00 85.38 236 VAL A CA 1
ATOM 1963 C C . VAL A 1 236 ? -1.466 0.978 -19.810 1.00 85.38 236 VAL A C 1
ATOM 1965 O O . VAL A 1 236 ? -1.133 0.053 -19.068 1.00 85.38 236 VAL A O 1
ATOM 1968 N N . ASP A 1 237 ? -1.630 0.786 -21.112 1.00 87.69 237 ASP A N 1
ATOM 1969 C CA . ASP A 1 237 ? -1.333 -0.507 -21.723 1.00 87.69 237 ASP A CA 1
ATOM 1970 C C . ASP A 1 237 ? 0.167 -0.817 -21.610 1.00 87.69 237 ASP A C 1
ATOM 1972 O O . ASP A 1 237 ? 1.009 -0.128 -22.189 1.00 87.69 237 ASP A O 1
ATOM 1976 N N . LEU A 1 238 ? 0.504 -1.864 -20.854 1.00 89.62 238 LEU A N 1
ATOM 1977 C CA . LEU A 1 238 ? 1.863 -2.398 -20.808 1.00 89.62 238 LEU A CA 1
ATOM 1978 C C . LEU A 1 238 ? 2.105 -3.249 -22.053 1.00 89.62 238 LEU A C 1
ATOM 1980 O O . LEU A 1 238 ? 1.291 -4.112 -22.395 1.00 89.62 238 LEU A O 1
ATOM 1984 N N . SER A 1 239 ? 3.234 -3.036 -22.728 1.00 93.56 239 SER A N 1
ATOM 1985 C CA . SER A 1 239 ? 3.605 -3.880 -23.862 1.00 93.56 239 SER A CA 1
ATOM 1986 C C . SER A 1 239 ? 3.950 -5.303 -23.401 1.00 93.56 239 SER A C 1
ATOM 1988 O O . SER A 1 239 ? 4.258 -5.544 -22.233 1.00 93.56 239 SER A O 1
ATOM 1990 N N . ALA A 1 240 ? 3.941 -6.271 -24.322 1.00 94.44 240 ALA A N 1
ATOM 1991 C CA . ALA A 1 240 ? 4.346 -7.644 -24.002 1.00 94.44 240 ALA A CA 1
ATOM 1992 C C . ALA A 1 240 ? 5.792 -7.720 -23.468 1.00 94.44 240 ALA A C 1
ATOM 1994 O O . ALA A 1 240 ? 6.089 -8.529 -22.585 1.00 94.44 240 ALA A O 1
ATOM 1995 N N . ASP A 1 241 ? 6.669 -6.845 -23.965 1.00 95.19 241 ASP A N 1
ATOM 1996 C CA . ASP A 1 241 ? 8.050 -6.732 -23.497 1.00 95.19 241 ASP A CA 1
ATOM 1997 C C . ASP A 1 241 ? 8.107 -6.173 -22.067 1.00 95.19 241 ASP A C 1
ATOM 1999 O O . ASP A 1 241 ? 8.873 -6.680 -21.244 1.00 95.19 241 ASP A O 1
ATOM 2003 N N . ASP A 1 242 ? 7.259 -5.191 -21.737 1.00 93.25 242 ASP A N 1
ATOM 2004 C CA . ASP A 1 242 ? 7.159 -4.632 -20.383 1.00 93.25 242 ASP A CA 1
ATOM 2005 C C . ASP A 1 242 ? 6.662 -5.675 -19.382 1.00 93.25 242 ASP A C 1
ATOM 2007 O O . ASP A 1 242 ? 7.254 -5.833 -18.315 1.00 93.25 242 ASP A O 1
ATOM 2011 N N . VAL A 1 243 ? 5.617 -6.430 -19.737 1.00 93.12 243 VAL A N 1
ATOM 2012 C CA . VAL A 1 243 ? 5.090 -7.520 -18.900 1.00 93.12 243 VAL A CA 1
ATOM 2013 C C . VAL A 1 243 ? 6.172 -8.571 -18.656 1.00 93.12 243 VAL A C 1
ATOM 2015 O O . VAL A 1 243 ? 6.466 -8.902 -17.510 1.00 93.12 243 VAL A O 1
ATOM 2018 N N . THR A 1 244 ? 6.853 -9.010 -19.719 1.00 94.81 244 THR A N 1
ATOM 2019 C CA . THR A 1 244 ? 7.962 -9.972 -19.616 1.00 94.81 244 THR A CA 1
ATOM 2020 C C . THR A 1 244 ? 9.083 -9.442 -18.716 1.00 94.81 244 THR A C 1
ATOM 2022 O O . THR A 1 244 ? 9.674 -10.184 -17.928 1.00 94.81 244 THR A O 1
ATOM 2025 N N . ARG A 1 245 ? 9.387 -8.141 -18.805 1.00 94.25 245 ARG A N 1
ATOM 2026 C CA . ARG A 1 245 ? 10.401 -7.491 -17.971 1.00 94.25 245 ARG A CA 1
ATOM 2027 C C . ARG A 1 245 ? 9.989 -7.448 -16.499 1.00 94.25 245 ARG A C 1
ATOM 2029 O O . ARG A 1 245 ? 10.840 -7.707 -15.644 1.00 94.25 245 ARG A O 1
ATOM 2036 N N . VAL A 1 246 ? 8.731 -7.122 -16.207 1.00 92.81 246 VAL A N 1
ATOM 2037 C CA . VAL A 1 246 ? 8.183 -7.112 -14.844 1.00 92.81 246 VAL A CA 1
ATOM 2038 C C . VAL A 1 246 ? 8.238 -8.509 -14.240 1.00 92.81 246 VAL A C 1
ATOM 2040 O O . VAL A 1 246 ? 8.768 -8.653 -13.139 1.00 92.81 246 VAL A O 1
ATOM 2043 N N . ASP A 1 247 ? 7.783 -9.527 -14.969 1.00 92.62 247 ASP A N 1
ATOM 2044 C CA . ASP A 1 247 ? 7.773 -10.915 -14.500 1.00 92.62 247 ASP A CA 1
ATOM 2045 C C . ASP A 1 247 ? 9.189 -11.398 -14.164 1.00 92.62 247 ASP A C 1
ATOM 2047 O O . ASP A 1 247 ? 9.440 -11.894 -13.065 1.00 92.62 247 ASP A O 1
ATOM 2051 N N . TYR A 1 248 ? 10.153 -11.142 -15.053 1.00 93.25 248 TYR A N 1
ATOM 2052 C CA . TYR A 1 248 ? 11.559 -11.470 -14.816 1.00 93.25 248 TYR A CA 1
ATOM 2053 C C . TYR A 1 248 ? 12.109 -10.820 -13.536 1.00 93.25 248 TYR A C 1
ATOM 2055 O O . TYR A 1 248 ? 12.748 -11.478 -12.714 1.00 93.25 248 TYR A O 1
ATOM 2063 N N . LEU A 1 249 ? 11.875 -9.517 -13.344 1.00 90.31 249 LEU A N 1
ATOM 2064 C CA . LEU A 1 249 ? 12.346 -8.808 -12.151 1.00 90.31 249 LEU A CA 1
ATOM 2065 C C . LEU A 1 249 ? 11.625 -9.289 -10.885 1.00 90.31 249 LEU A C 1
ATOM 2067 O O . LEU A 1 249 ? 12.239 -9.393 -9.824 1.00 90.31 249 LEU A O 1
ATOM 2071 N N . ALA A 1 250 ? 10.335 -9.606 -10.985 1.00 89.94 250 ALA A N 1
ATOM 2072 C CA . ALA A 1 250 ? 9.544 -10.128 -9.882 1.00 89.94 250 ALA A CA 1
ATOM 2073 C C . ALA A 1 250 ? 10.065 -11.492 -9.413 1.00 89.94 250 ALA A C 1
ATOM 2075 O O . ALA A 1 250 ? 10.174 -11.723 -8.207 1.00 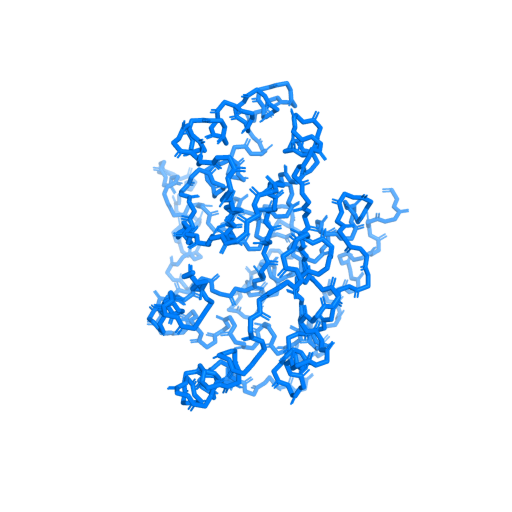89.94 250 ALA A O 1
ATOM 2076 N N . GLU A 1 251 ? 10.432 -12.372 -10.346 1.00 90.00 251 GLU A N 1
ATOM 2077 C CA . GLU A 1 251 ? 11.072 -13.653 -10.044 1.00 90.00 251 GLU A CA 1
ATOM 2078 C C . GLU A 1 251 ? 12.411 -13.455 -9.325 1.00 90.00 251 GLU A C 1
ATOM 2080 O O . GLU A 1 251 ? 12.638 -14.067 -8.279 1.00 90.00 251 GLU A O 1
ATOM 2085 N N . GLN A 1 252 ? 13.264 -12.546 -9.813 1.00 88.38 252 GLN A N 1
ATOM 2086 C CA . GLN A 1 252 ? 14.535 -12.221 -9.150 1.00 88.38 252 GLN A CA 1
ATOM 2087 C C . GLN A 1 252 ? 14.332 -11.731 -7.712 1.00 88.38 252 GLN A C 1
ATOM 2089 O O . GLN A 1 252 ? 15.058 -12.123 -6.796 1.00 88.38 252 GLN A O 1
ATOM 2094 N N . LEU A 1 253 ? 13.328 -10.884 -7.482 1.00 87.12 253 LEU A N 1
ATOM 2095 C CA . LEU A 1 253 ? 13.044 -10.390 -6.140 1.00 87.12 253 LEU A CA 1
ATOM 2096 C C . LEU A 1 253 ? 12.610 -11.508 -5.193 1.00 87.12 253 LEU A C 1
ATOM 2098 O O . LEU A 1 253 ? 13.035 -11.495 -4.038 1.00 87.12 253 LEU A O 1
ATOM 2102 N N . GLN A 1 254 ? 11.801 -12.457 -5.673 1.00 81.69 254 GLN A N 1
ATOM 2103 C CA . GLN A 1 254 ? 11.240 -13.546 -4.871 1.00 81.69 254 GLN A CA 1
ATOM 2104 C C . GLN A 1 254 ? 12.257 -14.630 -4.503 1.00 81.69 254 GLN A C 1
ATOM 2106 O O . GLN A 1 254 ? 12.138 -15.200 -3.419 1.00 81.69 254 GLN A O 1
ATOM 2111 N N . GLN A 1 255 ? 13.256 -14.889 -5.353 1.00 77.94 255 GLN A N 1
ATOM 2112 C CA . GLN A 1 255 ? 14.278 -15.916 -5.105 1.00 77.94 255 GLN A CA 1
ATOM 2113 C C . GLN A 1 255 ? 15.057 -15.695 -3.795 1.00 77.94 255 GLN A C 1
ATOM 2115 O O . GLN A 1 255 ? 15.426 -16.671 -3.152 1.00 77.94 255 GLN A O 1
ATOM 2120 N N . ASP A 1 256 ? 15.202 -14.446 -3.341 1.00 60.09 256 ASP A N 1
ATOM 2121 C CA . ASP A 1 256 ? 15.955 -14.103 -2.121 1.00 60.09 256 ASP A CA 1
ATOM 2122 C C . ASP A 1 256 ? 15.068 -13.869 -0.880 1.00 60.09 256 ASP A C 1
ATOM 2124 O O . ASP A 1 256 ? 15.578 -13.592 0.198 1.00 60.09 256 ASP A O 1
ATOM 2128 N N . VAL A 1 257 ? 13.733 -13.938 -0.990 1.00 56.53 257 VAL A N 1
ATOM 2129 C CA . VAL A 1 257 ? 12.831 -13.742 0.173 1.00 56.53 257 VAL A CA 1
ATOM 2130 C C . VAL A 1 257 ? 12.687 -15.014 1.016 1.00 56.53 257 VAL A C 1
ATOM 2132 O O . VAL A 1 257 ? 12.219 -14.949 2.151 1.00 56.53 257 VAL A O 1
ATOM 2135 N N . PHE A 1 258 ? 13.101 -16.161 0.476 1.00 45.94 258 PHE A N 1
ATOM 2136 C CA . PHE A 1 258 ? 12.984 -17.474 1.113 1.00 45.94 258 PHE A CA 1
ATOM 2137 C C . PHE A 1 258 ? 14.320 -18.047 1.625 1.00 45.94 258 PHE A C 1
ATOM 2139 O O . PHE A 1 258 ? 14.361 -19.230 1.968 1.00 45.94 258 PHE A O 1
ATOM 2146 N N . PHE A 1 259 ? 15.378 -17.230 1.707 1.00 36.91 259 PHE A N 1
ATOM 2147 C CA . PHE A 1 259 ? 16.670 -17.594 2.305 1.00 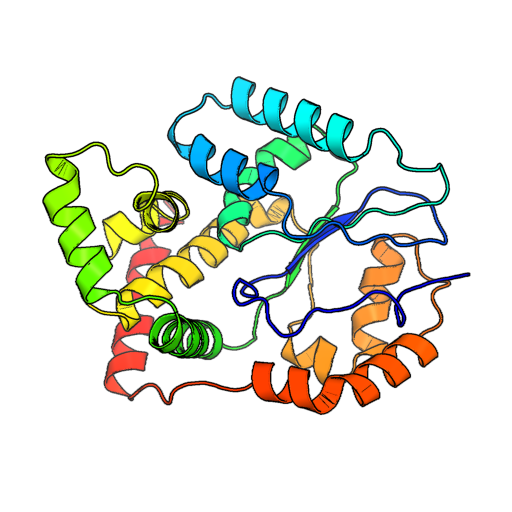36.91 259 PHE A CA 1
ATOM 2148 C C . PHE A 1 259 ? 17.046 -16.673 3.465 1.00 36.91 259 PHE A C 1
ATOM 2150 O O . PHE A 1 259 ? 16.846 -15.445 3.340 1.00 36.91 259 PHE A O 1
#

Organism: NCBI:txid1561998

pLDDT: mean 73.69, std 18.15, range [23.03, 95.19]

Secondary structure (DSSP, 8-state):
---SSSS---SS----S-EEEEE-S--SEEEEE-S-HHHHHHHHHTTTS-HHHHHHHHHHHHHHHGGG--TTEEEEE---GGGGGGHHHHHHH-TT-EEEEE--S-HHHHHHHHHHHHHHH--HHHHHHHHHHTTSS--TTTTHHHHHTHHHHHHH---SHHHHHHHHHHHHHHHHHHTGGGBPSSPPPHHHHHHTHHHHHHHHHHHTT-TTS-HHHHHHHHHHTHHHHHHTT------HHHHHHHHHHHHHHHHTTT-

Sequence (259 aa):
MNIFARHRFDASDVTRESDFLSFHEKTTLFEEIWEPPFLTHLALLYNRSSIEDLRSLAKSTIRFSTLHQKSQQTWVFKGHPGCTKIVPFIHSALPSVQHFFVSRKNSNDLISRLILSNSTEFQYPIFSFLLKFGQFLDISWISGWKEMELEVFTRICPKNDLEFSMAQVYGSILNYRRNRQYFVQEMPFVEDLISDTATHIRPLLDLCEISDLAIPECIEWKRNAEEQIQQTWDTVDLSADDVTRVDYLAEQLQQDVFF

Foldseek 3Di:
DADPQPDDPDLPDLLPQKWKWWKADAERYEDEDEQPVLLLVLLLCLVPDDLVVSLVSLLVVVCVVCVPPDRHYIYIHTHHLLSLLSLVSNCVNPVSIATAIAHAPDLQLSLQSQLVSCVVPNDVVVLVVCVVVCVVPVPVVSCSLCSSQVPLCVLQVDDDSSSSSLSRSLSSVLSCVLVVVRHDPPQDHPVCCLVCVLVRCQVVCVVNHHNVDDSVSVVVSSVVCVVSVVVVSDGDDDDPVSVVVSVVSSVVVVVPSVD